Protein AF-0000000072894612 (afdb_homodimer)

InterPro domains:
  IPR006108 3-hydroxyacyl-CoA dehydrogenase, C-terminal [PF00725] (14-94)
  IPR008927 6-phosphogluconate dehydrogenase-like, C-terminal domain superfamily [SSF48179] (14-93)
  IPR013328 6-phosphogluconate dehydrogenase, domain 2 [G3DSA:1.10.1040.10] (16-98)

Structure (mmCIF, N/CA/C/O backbone):
data_AF-0000000072894612-model_v1
#
loop_
_entity.id
_entity.type
_entity.pdbx_description
1 polymer '3-hydroxyacyl-CoA dehyrogenase-like protein'
#
loop_
_atom_site.group_PDB
_atom_site.id
_atom_site.type_symbol
_atom_site.label_atom_id
_atom_site.label_alt_id
_atom_site.label_comp_id
_atom_site.label_asym_id
_atom_site.label_entity_id
_atom_site.label_seq_id
_atom_site.pdbx_PDB_ins_code
_atom_site.Cartn_x
_atom_site.Cartn_y
_atom_site.Cartn_z
_atom_site.occupancy
_atom_site.B_iso_or_equiv
_atom_site.auth_seq_id
_atom_site.auth_comp_id
_atom_site.auth_asym_id
_atom_site.auth_atom_id
_atom_site.pdbx_PDB_model_num
ATOM 1 N N . ARG A 1 1 ? -22.312 19.797 18.031 1 40.5 1 ARG A N 1
ATOM 2 C CA . ARG A 1 1 ? -21.125 20.391 17.422 1 40.5 1 ARG A CA 1
ATOM 3 C C . ARG A 1 1 ? -20.016 19.359 17.25 1 40.5 1 ARG A C 1
ATOM 5 O O . ARG A 1 1 ? -19.297 19.375 16.25 1 40.5 1 ARG A O 1
ATOM 12 N N . ASP A 1 2 ? -19.75 18.422 18.172 1 53.88 2 ASP A N 1
ATOM 13 C CA . ASP A 1 2 ? -18.703 17.422 18.328 1 53.88 2 ASP A CA 1
ATOM 14 C C . ASP A 1 2 ? -18.906 16.266 17.359 1 53.88 2 ASP A C 1
ATOM 16 O O . ASP A 1 2 ? -17.953 15.57 17 1 53.88 2 ASP A O 1
ATOM 20 N N . GLY A 1 3 ? -20.031 16.078 16.844 1 49.81 3 GLY A N 1
ATOM 21 C CA . GLY A 1 3 ? -20.391 15.008 15.938 1 49.81 3 GLY A CA 1
ATOM 22 C C . GLY A 1 3 ? -19.859 15.219 14.531 1 49.81 3 GLY A C 1
ATOM 23 O O . GLY A 1 3 ? -19.531 14.25 13.836 1 49.81 3 GLY A O 1
ATOM 24 N N . LYS A 1 4 ? -19.906 16.438 14.078 1 50.31 4 LYS A N 1
ATOM 25 C CA . LYS A 1 4 ? -19.469 16.766 12.727 1 50.31 4 LYS A CA 1
ATOM 26 C C . LY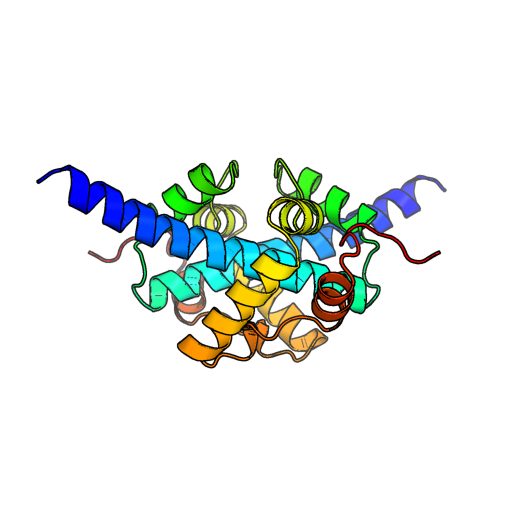S A 1 4 ? -17.984 16.516 12.547 1 50.31 4 LYS A C 1
ATOM 28 O O . LYS A 1 4 ? -17.547 15.969 11.531 1 50.31 4 LYS A O 1
ATOM 33 N N . ALA A 1 5 ? -17.25 16.969 13.523 1 49.16 5 ALA A N 1
ATOM 34 C CA . ALA A 1 5 ? -15.805 16.781 13.43 1 49.16 5 ALA A CA 1
ATOM 35 C C . ALA A 1 5 ? -15.43 15.312 13.367 1 49.16 5 ALA A C 1
ATOM 37 O O . ALA A 1 5 ? -14.578 14.914 12.578 1 49.16 5 ALA A O 1
ATOM 38 N N . VAL A 1 6 ? -16.125 14.562 14.18 1 51.25 6 VAL A N 1
ATOM 39 C CA . VAL A 1 6 ? -15.867 13.125 14.188 1 51.25 6 VAL A CA 1
ATOM 40 C C . VAL A 1 6 ? -16.25 12.523 12.836 1 51.25 6 VAL A C 1
ATOM 42 O O . VAL A 1 6 ? -15.539 11.664 12.312 1 51.25 6 VAL A O 1
ATOM 45 N N . SER A 1 7 ? -17.281 13.047 12.219 1 50.03 7 SER A N 1
ATOM 46 C CA . SER A 1 7 ? -17.719 12.547 10.922 1 50.03 7 SER A CA 1
ATOM 47 C C . SER A 1 7 ? -16.719 12.906 9.828 1 50.03 7 SER A C 1
ATOM 49 O O . SER A 1 7 ? -16.375 12.07 8.992 1 50.03 7 SER A O 1
ATOM 51 N N . VAL A 1 8 ? -16.234 14.078 9.883 1 48.88 8 VAL A N 1
ATOM 52 C CA . VAL A 1 8 ? -15.281 14.555 8.898 1 48.88 8 VAL A CA 1
ATOM 53 C C . VAL A 1 8 ? -13.984 13.758 9 1 48.88 8 VAL A C 1
ATOM 55 O O . VAL A 1 8 ? -13.406 13.359 7.984 1 48.88 8 VAL A O 1
ATOM 58 N N . ILE A 1 9 ? -13.648 13.586 10.25 1 50.28 9 ILE A N 1
ATOM 59 C CA . ILE A 1 9 ? -12.445 12.797 10.461 1 50.28 9 ILE A CA 1
ATOM 60 C C . ILE A 1 9 ? -12.664 11.367 9.961 1 50.28 9 ILE A C 1
ATOM 62 O O . ILE A 1 9 ? -11.797 10.805 9.281 1 50.28 9 ILE A O 1
ATOM 66 N N . ARG A 1 10 ? -13.898 10.844 10.312 1 55.91 10 ARG A N 1
ATOM 67 C CA . ARG A 1 10 ? -14.234 9.508 9.836 1 55.91 10 ARG A CA 1
ATOM 68 C C . ARG A 1 10 ? -14.281 9.461 8.312 1 55.91 10 ARG A C 1
ATOM 70 O O . ARG A 1 10 ? -13.805 8.5 7.699 1 55.91 10 ARG A O 1
ATOM 77 N N . ASP A 1 11 ? -14.789 10.539 7.812 1 59.97 11 ASP A N 1
ATOM 78 C CA . ASP A 1 11 ? -14.867 10.594 6.355 1 59.97 11 ASP A CA 1
ATOM 79 C C . ASP A 1 11 ? -13.477 10.711 5.738 1 59.97 11 ASP A C 1
ATOM 81 O O . ASP A 1 11 ? -13.164 10.008 4.773 1 59.97 11 ASP A O 1
ATOM 85 N N . SER A 1 12 ? -12.734 11.484 6.516 1 67.38 12 SER A N 1
ATOM 86 C CA . SER A 1 12 ? -11.367 11.648 6.02 1 67.38 12 SER A CA 1
ATOM 87 C C . SER A 1 12 ? -10.547 10.383 6.227 1 67.38 12 SER A C 1
ATOM 89 O O . SER A 1 12 ? -9.781 9.984 5.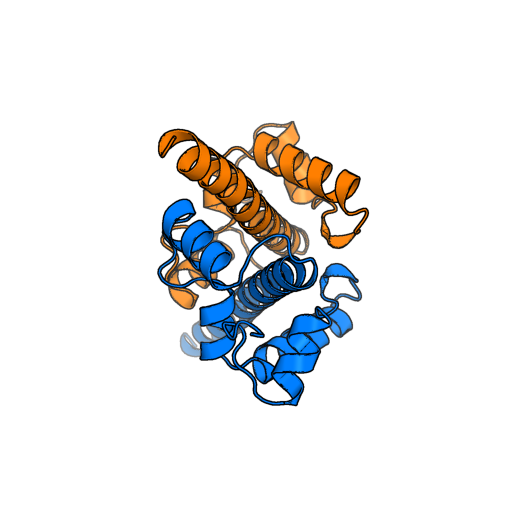348 1 67.38 12 SER A O 1
ATOM 91 N N . GLY A 1 13 ? -10.875 9.719 7.355 1 74.12 13 GLY A N 1
ATOM 92 C CA . GLY A 1 13 ? -10.195 8.461 7.641 1 74.12 13 GLY A CA 1
ATOM 93 C C . GLY A 1 13 ? -10.555 7.355 6.672 1 74.12 13 GLY A C 1
ATOM 94 O O . GLY A 1 13 ? -9.695 6.574 6.266 1 74.12 13 GLY A O 1
ATOM 95 N N . GLY A 1 14 ? -11.844 7.418 6.406 1 82.62 14 GLY A N 1
ATOM 96 C CA . GLY A 1 14 ? -12.305 6.457 5.414 1 82.62 14 GLY A CA 1
ATOM 97 C C . GLY A 1 14 ? -11.641 6.633 4.062 1 82.62 14 GLY A C 1
ATOM 98 O O . GLY A 1 14 ? -11.227 5.652 3.438 1 82.62 14 GLY A O 1
ATOM 99 N N . PHE A 1 15 ? -11.477 7.91 3.762 1 84.88 15 PHE A N 1
ATOM 100 C CA . PHE A 1 15 ? -10.844 8.211 2.482 1 84.88 15 PHE A CA 1
ATOM 101 C C . PHE A 1 15 ? -9.383 7.789 2.486 1 84.88 15 PHE A C 1
ATOM 103 O O . PHE A 1 15 ? -8.898 7.188 1.524 1 84.88 15 PHE A O 1
ATOM 110 N N . VAL A 1 16 ? -8.734 8.008 3.543 1 89.75 16 VAL A N 1
ATOM 111 C CA . VAL A 1 16 ? -7.316 7.676 3.664 1 89.75 16 VAL A CA 1
ATOM 112 C C . VAL A 1 16 ? -7.133 6.16 3.637 1 89.75 16 VAL A C 1
ATOM 114 O O . VAL A 1 16 ? -6.336 5.641 2.854 1 89.75 16 VAL A O 1
ATOM 117 N N . THR A 1 17 ? -7.949 5.488 4.465 1 91.81 17 THR A N 1
ATOM 118 C CA . THR A 1 17 ? -7.824 4.043 4.586 1 91.81 17 THR A CA 1
ATOM 119 C C . THR A 1 17 ? -8.141 3.359 3.258 1 91.81 17 THR A C 1
ATOM 121 O O . THR A 1 17 ? -7.461 2.412 2.861 1 91.81 17 THR A O 1
ATOM 124 N N . GLN A 1 18 ? -9.125 3.887 2.598 1 92.12 18 GLN A N 1
ATOM 125 C CA . GLN A 1 18 ? -9.523 3.293 1.325 1 92.12 18 GLN A CA 1
ATOM 126 C C . GLN A 1 18 ? -8.422 3.453 0.277 1 92.12 18 GLN A C 1
ATOM 128 O O . GLN A 1 18 ? -8.156 2.531 -0.497 1 92.12 18 GLN A O 1
ATOM 133 N N . ARG A 1 19 ? -7.824 4.605 0.211 1 90.88 19 ARG A N 1
ATOM 134 C CA . ARG A 1 19 ? -6.754 4.82 -0.757 1 90.88 19 ARG A CA 1
ATOM 135 C C . ARG A 1 19 ? -5.574 3.895 -0.482 1 90.88 19 ARG A C 1
ATOM 137 O O . ARG A 1 19 ? -5.031 3.281 -1.403 1 90.88 19 ARG A O 1
ATOM 144 N N . VAL A 1 20 ? -5.242 3.762 0.782 1 92 20 VAL A N 1
ATOM 145 C CA . VAL A 1 20 ? -4.109 2.918 1.151 1 92 20 VAL A CA 1
ATOM 146 C C . VAL A 1 20 ? -4.41 1.464 0.798 1 92 20 VAL A C 1
ATOM 148 O O . VAL A 1 20 ? -3.613 0.804 0.127 1 92 20 VAL A O 1
ATOM 151 N N . VAL A 1 21 ? -5.578 0.983 1.187 1 93.44 21 VAL A N 1
ATOM 152 C CA . VAL A 1 21 ? -5.902 -0.426 0.988 1 93.44 21 VAL A CA 1
ATOM 153 C C . VAL A 1 21 ? -6.039 -0.719 -0.504 1 93.44 21 VAL A C 1
ATOM 155 O O . VAL A 1 21 ? -5.543 -1.736 -0.992 1 93.44 21 VAL A O 1
ATOM 158 N N . ALA A 1 22 ? -6.715 0.171 -1.203 1 95.06 22 ALA A N 1
ATOM 159 C CA . ALA A 1 22 ? -6.875 -0.047 -2.639 1 95.06 22 ALA A CA 1
ATOM 160 C C . ALA A 1 22 ? -5.52 -0.106 -3.338 1 95.06 22 ALA A C 1
ATOM 162 O O . ALA A 1 22 ? -5.316 -0.923 -4.238 1 95.06 22 ALA A O 1
ATOM 163 N N . THR A 1 23 ? -4.648 0.707 -2.916 1 92.81 23 THR A N 1
ATOM 164 C CA . THR A 1 23 ? -3.328 0.758 -3.539 1 92.81 23 THR A CA 1
ATOM 165 C C . THR A 1 23 ? -2.555 -0.529 -3.271 1 92.81 23 THR A C 1
ATOM 167 O O . THR A 1 23 ? -1.961 -1.104 -4.188 1 92.81 23 THR A O 1
ATOM 170 N N . ILE A 1 24 ? -2.621 -1.012 -2.086 1 93.88 24 ILE A N 1
ATOM 171 C CA . ILE A 1 24 ? -1.867 -2.209 -1.731 1 93.88 24 ILE A CA 1
ATOM 172 C C . ILE A 1 24 ? -2.445 -3.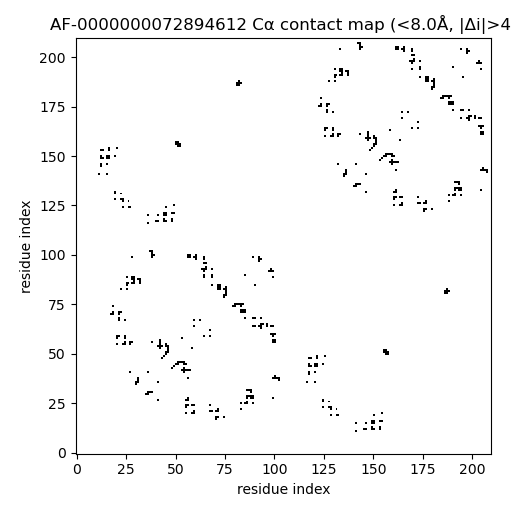418 -2.463 1 93.88 24 ILE A C 1
ATOM 174 O O . ILE A 1 24 ? -1.699 -4.266 -2.961 1 93.88 24 ILE A O 1
ATOM 178 N N . VAL A 1 25 ? -3.719 -3.498 -2.49 1 96 25 VAL A N 1
ATOM 179 C CA . VAL A 1 25 ? -4.371 -4.598 -3.197 1 96 25 VAL A CA 1
ATOM 180 C C . VAL A 1 25 ? -3.99 -4.555 -4.676 1 96 25 VAL A C 1
ATOM 182 O O . VAL A 1 25 ? -3.729 -5.598 -5.285 1 96 25 VAL A O 1
ATOM 185 N N . ASN A 1 26 ? -3.967 -3.334 -5.207 1 94.88 26 ASN A N 1
ATOM 186 C CA . ASN A 1 26 ? -3.635 -3.174 -6.621 1 94.88 26 ASN A CA 1
ATOM 187 C C . ASN A 1 26 ? -2.203 -3.613 -6.914 1 94.88 26 ASN A C 1
ATOM 189 O O . ASN A 1 26 ? -1.958 -4.336 -7.883 1 94.88 26 ASN A O 1
ATOM 193 N N . ILE A 1 27 ? -1.276 -3.268 -6.137 1 92.31 27 ILE A N 1
ATOM 194 C CA . ILE A 1 27 ? 0.125 -3.629 -6.324 1 92.31 27 ILE A CA 1
ATOM 195 C C . ILE A 1 27 ? 0.293 -5.141 -6.172 1 92.31 27 ILE A C 1
ATOM 197 O O . ILE A 1 27 ? 1.009 -5.773 -6.953 1 92.31 27 ILE A O 1
ATOM 201 N N . ALA A 1 28 ? -0.336 -5.707 -5.164 1 94 28 ALA A N 1
ATOM 202 C CA . ALA A 1 28 ? -0.291 -7.152 -4.969 1 94 28 ALA A CA 1
ATOM 203 C C . ALA A 1 28 ? -0.838 -7.887 -6.191 1 94 28 ALA A C 1
ATOM 205 O O . ALA A 1 28 ? -0.259 -8.883 -6.637 1 94 28 ALA A O 1
ATOM 206 N N . SER A 1 29 ? -1.929 -7.387 -6.68 1 94.69 29 SER A N 1
ATOM 207 C CA . SER A 1 29 ? -2.523 -7.969 -7.875 1 94.69 29 SER A CA 1
ATOM 208 C C . SER A 1 29 ? -1.555 -7.922 -9.055 1 94.69 29 SER A C 1
ATOM 210 O O . SER A 1 29 ? -1.439 -8.891 -9.805 1 94.69 29 SER A O 1
ATOM 212 N N . ASP A 1 30 ? -0.909 -6.824 -9.133 1 90.75 30 ASP A N 1
ATOM 213 C CA . ASP A 1 30 ? 0.063 -6.676 -10.211 1 90.75 30 ASP A CA 1
ATOM 214 C C . ASP A 1 30 ? 1.196 -7.688 -10.07 1 90.75 30 ASP A C 1
ATOM 216 O O . ASP A 1 30 ? 1.678 -8.234 -11.062 1 90.75 30 ASP A O 1
ATOM 220 N N . MET A 1 31 ? 1.638 -7.883 -8.945 1 90.06 31 MET A N 1
ATOM 221 C CA . MET A 1 31 ? 2.723 -8.828 -8.703 1 90.06 31 MET A CA 1
ATOM 222 C C . MET A 1 31 ? 2.303 -10.25 -9.078 1 90.06 31 MET A C 1
ATOM 224 O O . MET A 1 31 ? 3.088 -11 -9.664 1 90.06 31 MET A O 1
ATOM 228 N N . CYS A 1 32 ? 1.082 -10.578 -8.742 1 91.94 32 CYS A N 1
ATOM 229 C CA . CYS A 1 32 ? 0.566 -11.891 -9.109 1 91.94 32 CYS A CA 1
ATOM 230 C C . CYS A 1 32 ? 0.372 -11.992 -10.617 1 91.94 32 CYS A C 1
ATOM 232 O O . CYS A 1 32 ? 0.661 -13.031 -11.219 1 91.94 32 CYS A O 1
ATOM 234 N N . GLN A 1 33 ? -0.127 -10.938 -11.164 1 89.31 33 GLN A N 1
ATOM 235 C CA . GLN A 1 33 ? -0.303 -10.891 -12.617 1 89.31 33 GLN A CA 1
ATOM 236 C C . GLN A 1 33 ? 1.015 -11.148 -13.336 1 89.31 33 GLN A C 1
ATOM 238 O O . GLN A 1 33 ? 1.046 -11.852 -14.352 1 89.31 33 GLN A O 1
ATOM 243 N N . GLN A 1 34 ? 2.078 -10.641 -12.812 1 85.94 34 GLN A N 1
ATOM 244 C CA . GLN A 1 34 ? 3.4 -10.758 -13.422 1 85.94 34 GLN A CA 1
ATOM 245 C C . GLN A 1 34 ? 4.074 -12.07 -13.031 1 85.94 34 GLN A C 1
ATOM 247 O O . GLN A 1 34 ? 5.215 -12.328 -13.414 1 85.94 34 GLN A O 1
ATOM 252 N N . ARG A 1 35 ? 3.406 -12.859 -12.172 1 87.81 35 ARG A N 1
ATOM 253 C CA . ARG A 1 35 ? 3.867 -14.172 -11.727 1 87.81 35 ARG A CA 1
ATOM 254 C C . ARG A 1 35 ? 5.164 -14.055 -10.938 1 87.81 35 ARG A C 1
ATOM 256 O O . ARG A 1 35 ? 6.027 -14.93 -11.023 1 87.81 35 ARG A O 1
ATOM 263 N N . ILE A 1 36 ? 5.316 -12.953 -10.359 1 83.25 36 ILE A N 1
ATOM 264 C CA . ILE A 1 36 ? 6.461 -12.766 -9.469 1 83.25 36 ILE A CA 1
ATOM 265 C C . ILE A 1 36 ? 6.328 -13.68 -8.258 1 83.25 36 ILE A C 1
ATOM 267 O O . ILE A 1 36 ? 7.324 -14.195 -7.75 1 83.25 36 ILE A O 1
ATOM 271 N N . CYS A 1 37 ? 5.145 -13.859 -7.812 1 86.19 37 CYS A N 1
ATOM 272 C CA . CYS A 1 37 ? 4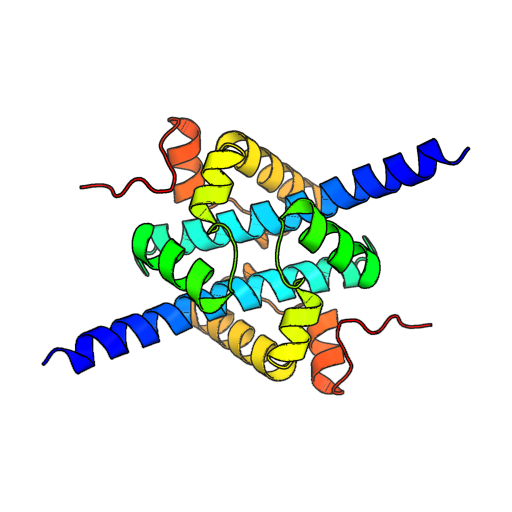.805 -14.734 -6.691 1 86.19 37 CYS A CA 1
ATOM 273 C C . CYS A 1 37 ? 3.363 -15.219 -6.797 1 86.19 37 CYS A C 1
ATOM 275 O O . CYS A 1 37 ? 2.547 -14.602 -7.488 1 86.19 37 CYS A O 1
ATOM 277 N N . SER A 1 38 ? 3.191 -16.344 -6.117 1 90.62 38 SER A N 1
ATOM 278 C CA . SER A 1 38 ? 1.809 -16.797 -6.012 1 90.62 38 SER A CA 1
ATOM 279 C C . SER A 1 38 ? 1.029 -15.977 -4.992 1 90.62 38 SER A C 1
ATOM 281 O O . SER A 1 38 ? 1.62 -15.344 -4.113 1 90.62 38 SER A O 1
ATOM 283 N N . PRO A 1 39 ? -0.321 -15.977 -5.184 1 93.19 39 PRO A N 1
ATOM 284 C CA . PRO A 1 39 ? -1.124 -15.297 -4.16 1 93.19 39 PRO A CA 1
ATOM 285 C C . PRO A 1 39 ? -0.807 -15.781 -2.748 1 93.19 39 PRO A C 1
ATOM 287 O O . PRO A 1 39 ? -0.71 -14.977 -1.821 1 93.19 39 PRO A O 1
ATOM 290 N N . GLN A 1 40 ? -0.606 -17.094 -2.564 1 92.31 40 GLN A N 1
ATOM 291 C CA . GLN A 1 40 ? -0.31 -17.641 -1.248 1 92.31 40 GLN A CA 1
ATOM 292 C C . GLN A 1 40 ? 1.045 -17.156 -0.74 1 92.31 40 GLN A C 1
ATOM 294 O O . GLN A 1 40 ? 1.188 -16.828 0.437 1 92.31 40 GLN A O 1
ATOM 299 N N . ASP A 1 41 ? 2.023 -17.156 -1.608 1 90.19 41 ASP A N 1
ATOM 300 C CA . ASP A 1 41 ? 3.346 -16.688 -1.225 1 90.19 41 ASP A CA 1
ATOM 301 C C . ASP A 1 41 ? 3.303 -15.203 -0.847 1 90.19 41 ASP A C 1
ATOM 303 O O . ASP A 1 41 ? 3.961 -14.781 0.106 1 90.19 41 ASP A O 1
ATOM 307 N N . LEU A 1 42 ? 2.568 -14.445 -1.634 1 93.38 42 LEU A N 1
ATOM 308 C CA . LEU A 1 42 ? 2.422 -13.023 -1.361 1 93.38 42 LEU A CA 1
ATOM 309 C C . LEU A 1 42 ? 1.801 -12.789 0.013 1 93.38 42 LEU A C 1
ATOM 311 O O . LEU A 1 42 ? 2.318 -12 0.808 1 93.38 42 LEU A O 1
ATOM 315 N N . GLU A 1 43 ? 0.72 -13.508 0.324 1 94.06 43 GLU A N 1
ATOM 316 C CA . GLU A 1 43 ? 0.052 -13.383 1.616 1 94.06 43 GLU A CA 1
ATOM 317 C C . GLU A 1 43 ? 1.005 -13.703 2.764 1 94.06 43 GLU A C 1
ATOM 319 O O . GLU A 1 43 ? 1.067 -12.969 3.752 1 94.06 43 GLU A O 1
ATOM 324 N N . THR A 1 44 ? 1.723 -14.75 2.582 1 92.19 44 THR A N 1
ATOM 325 C CA . THR A 1 44 ? 2.645 -15.195 3.623 1 92.19 44 THR A CA 1
ATOM 326 C C . THR A 1 44 ? 3.754 -14.172 3.832 1 92.19 44 THR A C 1
ATOM 328 O O . THR A 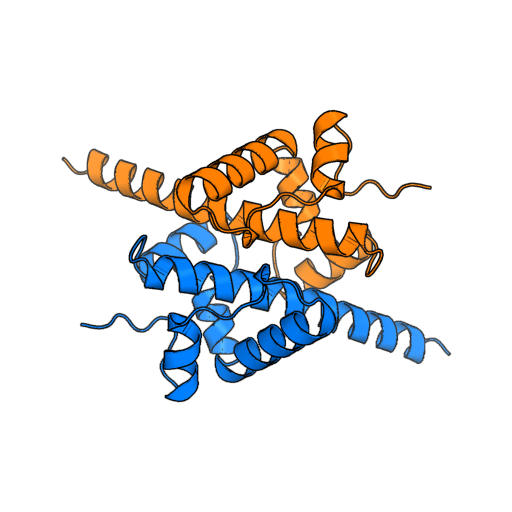1 44 ? 4.066 -13.812 4.969 1 92.19 44 THR A O 1
ATOM 331 N N . ALA A 1 45 ? 4.344 -13.695 2.74 1 90.88 45 ALA A N 1
ATOM 332 C CA . ALA A 1 45 ? 5.449 -12.742 2.809 1 90.88 45 ALA A CA 1
ATOM 333 C C . ALA A 1 45 ? 5.02 -11.445 3.494 1 90.88 45 ALA A C 1
ATOM 335 O O . ALA A 1 45 ? 5.742 -10.914 4.34 1 90.88 45 ALA A O 1
ATOM 336 N N . VAL A 1 46 ? 3.861 -10.969 3.203 1 91.69 46 VAL A N 1
ATOM 337 C CA . VAL A 1 46 ? 3.41 -9.68 3.717 1 91.69 46 VAL A CA 1
ATOM 338 C C . VAL A 1 46 ? 2.969 -9.828 5.172 1 91.69 46 VAL A C 1
ATOM 340 O O . VAL A 1 46 ? 3.307 -9 6.016 1 91.69 46 VAL A O 1
ATOM 343 N N . THR A 1 47 ? 2.242 -10.898 5.523 1 92.25 47 THR A N 1
ATOM 344 C CA . THR A 1 47 ? 1.77 -11.078 6.891 1 92.25 47 THR A CA 1
ATOM 345 C C . THR A 1 47 ? 2.938 -11.359 7.832 1 92.25 47 THR A C 1
ATOM 347 O O . THR A 1 47 ? 3 -10.812 8.93 1 92.25 47 THR A O 1
ATOM 350 N N . LEU A 1 48 ? 3.836 -12.148 7.398 1 88 48 LEU A N 1
ATOM 351 C CA . LEU A 1 48 ? 4.992 -12.453 8.234 1 88 48 LEU A CA 1
ATOM 352 C C . LEU A 1 48 ? 5.988 -11.297 8.219 1 88 48 LEU A C 1
ATOM 354 O O . LEU A 1 48 ? 6.535 -10.93 9.258 1 88 48 LEU A O 1
ATOM 358 N N . GLY A 1 49 ? 6.238 -10.719 7.082 1 86 49 GLY A N 1
ATOM 359 C CA . GLY A 1 49 ? 7.254 -9.695 6.922 1 86 49 GLY A CA 1
ATOM 360 C C . GLY A 1 49 ? 6.863 -8.367 7.531 1 86 49 GLY A C 1
ATOM 361 O O . GLY A 1 49 ? 7.719 -7.629 8.031 1 86 49 GLY A O 1
ATOM 362 N N . LEU A 1 50 ? 5.547 -8.07 7.504 1 86.19 50 LEU A N 1
ATOM 363 C CA . LEU A 1 50 ? 5.094 -6.766 7.965 1 86.19 50 LEU A CA 1
ATOM 364 C C . LEU A 1 50 ? 4.188 -6.902 9.188 1 86.19 50 LEU A C 1
ATOM 366 O O . LEU A 1 50 ? 3.689 -5.902 9.703 1 86.19 50 LEU A O 1
ATOM 370 N N . ALA A 1 51 ? 3.992 -8.094 9.641 1 87.88 51 ALA A N 1
ATOM 371 C CA . ALA A 1 51 ? 3.154 -8.414 10.789 1 87.88 51 ALA A CA 1
ATOM 372 C C . ALA A 1 51 ? 1.733 -7.895 10.602 1 87.88 51 ALA A C 1
ATOM 374 O O . ALA A 1 51 ? 1.11 -7.414 11.547 1 87.88 51 ALA A O 1
ATOM 375 N N . TYR A 1 52 ? 1.259 -7.883 9.375 1 87.81 52 TYR A N 1
ATOM 376 C CA . TYR A 1 52 ? -0.123 -7.52 9.086 1 87.81 52 TYR A CA 1
ATOM 377 C C . TYR A 1 52 ? -1.073 -8.656 9.438 1 87.81 52 TYR A C 1
ATOM 379 O O . TYR A 1 52 ? -0.758 -9.828 9.227 1 87.81 52 TYR A O 1
ATOM 387 N N . PRO A 1 53 ? -2.195 -8.273 9.977 1 90.88 53 PRO A N 1
ATOM 388 C CA . PRO A 1 53 ? -3.139 -9.336 10.336 1 90.88 53 PRO A CA 1
ATOM 389 C C . PRO A 1 53 ? -3.689 -10.078 9.125 1 90.88 53 PRO A C 1
ATOM 391 O O . PRO A 1 53 ? -4.09 -11.242 9.242 1 90.88 53 PRO A O 1
ATOM 394 N N . MET A 1 54 ? -3.773 -9.391 8 1 91.69 54 MET A N 1
ATOM 395 C CA . MET A 1 54 ? -4.246 -9.938 6.734 1 91.69 54 MET A CA 1
ATOM 396 C C . MET A 1 54 ? -3.461 -9.352 5.566 1 91.69 54 MET A C 1
ATOM 398 O O . MET A 1 54 ? -3.131 -8.164 5.562 1 91.69 54 MET A O 1
ATOM 402 N N . GLY A 1 55 ? -3.195 -10.258 4.617 1 93.62 55 GLY A N 1
ATOM 403 C CA . GLY A 1 55 ? -2.488 -9.773 3.439 1 93.62 55 GLY A CA 1
ATOM 404 C C . GLY A 1 55 ? -3.369 -8.969 2.504 1 93.62 55 GLY A C 1
ATOM 405 O O . GLY A 1 55 ? -4.582 -8.891 2.699 1 93.62 55 GLY A O 1
ATOM 406 N N . PRO A 1 56 ? -2.725 -8.414 1.518 1 95.19 56 PRO A N 1
ATOM 407 C CA . PRO A 1 56 ? -3.428 -7.512 0.604 1 95.19 56 PRO A CA 1
ATOM 408 C C . PRO A 1 56 ? -4.562 -8.203 -0.15 1 95.19 56 PRO A C 1
ATOM 410 O O . PRO A 1 56 ? -5.652 -7.645 -0.281 1 95.19 56 PRO A O 1
ATOM 413 N N . LEU A 1 57 ? -4.34 -9.398 -0.71 1 96.56 57 LEU A N 1
ATOM 414 C CA . LEU A 1 57 ? -5.34 -10.055 -1.545 1 96.56 57 LEU A CA 1
ATOM 415 C C . LEU A 1 57 ? -6.527 -10.516 -0.708 1 96.56 57 LEU A C 1
ATOM 417 O O . LEU A 1 57 ? -7.68 -10.383 -1.133 1 96.56 57 LEU A O 1
ATOM 421 N N . ALA A 1 58 ? -6.215 -11.031 0.468 1 95.62 58 ALA A N 1
ATOM 422 C CA . ALA A 1 58 ? -7.281 -11.398 1.397 1 95.62 58 ALA A CA 1
ATOM 423 C C . ALA A 1 58 ? -8.102 -10.172 1.803 1 95.62 58 ALA A C 1
ATOM 425 O O . ALA A 1 58 ? -9.328 -10.25 1.916 1 95.62 58 ALA A O 1
ATOM 426 N N . MET A 1 59 ? -7.469 -9.039 2.025 1 94.06 59 MET A N 1
ATOM 427 C CA . MET A 1 59 ? -8.156 -7.785 2.32 1 94.06 59 MET A CA 1
ATOM 428 C C . MET A 1 59 ? -9.07 -7.383 1.163 1 94.06 59 MET A C 1
ATOM 430 O O . MET A 1 59 ? -10.211 -6.969 1.378 1 94.06 59 MET A O 1
ATOM 434 N N . GLY A 1 60 ? -8.477 -7.492 -0.035 1 95.44 60 GLY A N 1
ATOM 435 C CA . GLY A 1 60 ? -9.289 -7.219 -1.211 1 95.44 60 GLY A CA 1
ATOM 436 C C . GLY A 1 60 ? -10.531 -8.086 -1.292 1 95.44 60 GLY A C 1
ATOM 437 O O . GLY A 1 60 ? -11.602 -7.605 -1.66 1 95.44 60 GLY A O 1
ATOM 438 N N . ASN A 1 61 ? -10.367 -9.344 -0.988 1 96.19 61 ASN A N 1
ATOM 439 C CA . ASN A 1 61 ? -11.508 -10.25 -0.966 1 96.19 61 ASN A CA 1
ATOM 440 C C . ASN A 1 61 ? -12.531 -9.844 0.094 1 96.19 61 ASN A C 1
ATOM 442 O O . ASN A 1 61 ? -13.734 -9.914 -0.139 1 96.19 61 ASN A O 1
ATOM 446 N N . ARG A 1 62 ? -12.07 -9.469 1.239 1 93.88 62 ARG A N 1
ATOM 447 C CA . ARG A 1 62 ? -12.938 -9.07 2.344 1 93.88 62 ARG A CA 1
ATOM 448 C C . ARG A 1 62 ? -13.75 -7.836 1.983 1 93.88 62 ARG A C 1
ATOM 450 O O . ARG A 1 62 ? -14.945 -7.758 2.285 1 93.88 62 ARG A O 1
ATOM 457 N N . LEU A 1 63 ? -13.156 -6.867 1.42 1 92.75 63 LEU A N 1
ATOM 458 C CA . LEU A 1 63 ? -13.805 -5.617 1.052 1 92.75 63 LEU A CA 1
ATOM 459 C C . LEU A 1 63 ? -14.633 -5.789 -0.218 1 92.75 63 LEU A C 1
ATOM 461 O O . LEU A 1 63 ? -15.562 -5.016 -0.469 1 92.75 63 LEU A O 1
ATOM 465 N N . GLY A 1 64 ? -14.258 -6.777 -0.995 1 94.31 64 GLY A N 1
ATOM 466 C CA . GLY A 1 64 ? -14.883 -7.008 -2.285 1 94.31 64 GLY A CA 1
ATOM 467 C C . GLY A 1 64 ? -14.078 -6.453 -3.447 1 94.31 64 GLY A C 1
ATOM 468 O O . GLY A 1 64 ? -13.891 -5.242 -3.555 1 94.31 64 GLY A O 1
ATOM 469 N N . PRO A 1 65 ? -13.625 -7.371 -4.355 1 95.12 65 PRO A N 1
ATOM 470 C CA . PRO A 1 65 ? -12.836 -6.914 -5.496 1 95.12 65 PRO A CA 1
ATOM 471 C C . PRO A 1 65 ? -13.531 -5.812 -6.293 1 95.12 65 PRO A C 1
ATOM 473 O O . PRO A 1 65 ? -12.867 -4.898 -6.801 1 95.12 65 PRO A O 1
ATOM 476 N N . ASP A 1 66 ? -14.859 -5.82 -6.348 1 93.81 66 ASP A N 1
ATOM 477 C CA . ASP A 1 66 ? -15.594 -4.777 -7.051 1 93.81 66 ASP A CA 1
ATOM 478 C C . ASP A 1 66 ? -15.484 -3.438 -6.324 1 93.81 66 ASP A C 1
ATOM 480 O O . ASP A 1 66 ? -15.391 -2.387 -6.961 1 93.81 66 ASP A O 1
ATOM 484 N N . SER A 1 67 ? -15.547 -3.498 -5.027 1 94.12 67 SER A N 1
ATOM 485 C CA . SER A 1 67 ? -15.391 -2.283 -4.234 1 94.12 67 SER A CA 1
ATOM 486 C C . SER A 1 67 ? -14 -1.686 -4.402 1 94.12 67 SER A C 1
ATOM 488 O O . SER A 1 67 ? -13.852 -0.467 -4.516 1 94.12 67 SER A O 1
ATOM 490 N N . ILE A 1 68 ? -12.969 -2.543 -4.402 1 95.94 68 ILE A N 1
ATOM 491 C CA . ILE A 1 68 ? -11.594 -2.096 -4.594 1 95.94 68 ILE A CA 1
ATOM 492 C C . ILE A 1 68 ? -11.461 -1.407 -5.949 1 95.94 68 ILE A C 1
ATOM 494 O O . ILE A 1 68 ? -10.859 -0.339 -6.055 1 95.94 68 ILE A O 1
ATOM 498 N N . LEU A 1 69 ? -12.031 -1.976 -7.02 1 95.75 69 LEU A N 1
ATOM 499 C CA . LEU A 1 69 ? -11.977 -1.4 -8.359 1 95.75 69 LEU A CA 1
ATOM 500 C C . LEU A 1 69 ? -12.641 -0.028 -8.391 1 95.75 69 LEU A C 1
ATOM 502 O O . LEU A 1 69 ? -12.133 0.899 -9.023 1 95.75 69 LEU A O 1
ATOM 506 N N . GLU A 1 70 ? -13.734 0.038 -7.723 1 94.56 70 GLU A N 1
ATOM 507 C CA . GLU A 1 70 ? -14.438 1.313 -7.676 1 94.56 70 GLU A CA 1
ATOM 508 C C . GLU A 1 70 ? -13.586 2.396 -7.027 1 94.56 70 GLU A C 1
ATOM 510 O O . GLU A 1 70 ? -13.547 3.533 -7.508 1 94.56 70 GLU A O 1
ATOM 515 N N . VAL A 1 71 ? -12.945 2.037 -5.945 1 94.5 71 VAL A N 1
ATOM 516 C CA . VAL A 1 71 ? -12.07 2.994 -5.27 1 94.5 71 VAL A CA 1
ATOM 517 C C . VAL A 1 71 ? -10.93 3.402 -6.195 1 94.5 71 VAL A C 1
ATOM 519 O O . VAL A 1 71 ? -10.633 4.59 -6.34 1 94.5 71 VAL A O 1
ATOM 522 N N . LEU A 1 72 ? -10.312 2.469 -6.867 1 94.44 72 LEU A N 1
ATOM 523 C CA . LEU A 1 72 ? -9.203 2.746 -7.77 1 94.44 72 LEU A CA 1
ATOM 524 C C . LEU A 1 72 ? -9.648 3.645 -8.914 1 94.44 72 LEU A C 1
ATOM 526 O O . LEU A 1 72 ? -8.93 4.574 -9.297 1 94.44 72 LEU A O 1
ATOM 530 N N . PHE A 1 73 ? -10.773 3.387 -9.438 1 92.94 73 PHE A N 1
ATOM 531 C CA . PHE A 1 73 ? -11.297 4.219 -10.516 1 92.94 73 PHE A CA 1
ATOM 532 C C . PHE A 1 73 ? -11.523 5.648 -10.031 1 92.94 73 PHE A C 1
ATOM 534 O O . PHE A 1 73 ? -11.203 6.602 -10.75 1 92.94 73 PHE A O 1
ATOM 541 N N . ASN A 1 74 ? -12.102 5.773 -8.883 1 92.56 74 ASN A N 1
ATOM 542 C CA . ASN A 1 74 ? -12.312 7.102 -8.312 1 92.56 74 ASN A CA 1
ATOM 543 C C . ASN A 1 74 ? -10.984 7.836 -8.102 1 92.56 74 ASN A C 1
ATOM 545 O O . ASN A 1 74 ? -10.875 9.023 -8.414 1 92.56 74 ASN A O 1
ATOM 549 N N . LEU A 1 75 ? -10.039 7.137 -7.586 1 89.12 75 LEU A N 1
ATOM 550 C CA . LEU A 1 75 ? -8.727 7.723 -7.375 1 89.12 75 LEU A CA 1
ATOM 551 C C . LEU A 1 75 ? -8.102 8.148 -8.703 1 89.12 75 LEU A C 1
ATOM 553 O O . LEU A 1 75 ? -7.512 9.227 -8.797 1 89.12 75 LEU A O 1
ATOM 557 N N . GLN A 1 76 ? -8.172 7.328 -9.695 1 88.56 76 GLN A N 1
ATOM 558 C CA . GLN A 1 76 ? -7.652 7.652 -11.016 1 88.56 76 GLN A CA 1
ATOM 559 C C . GLN A 1 76 ? -8.328 8.898 -11.578 1 88.56 76 GLN A C 1
ATOM 561 O O . GLN A 1 76 ? -7.664 9.75 -12.18 1 88.56 76 GLN A O 1
ATOM 566 N N . THR A 1 77 ? -9.586 8.961 -11.414 1 87.5 77 THR A N 1
ATOM 567 C CA . THR A 1 77 ? -10.359 10.078 -11.938 1 87.5 77 THR A CA 1
ATOM 568 C C . THR A 1 77 ? -9.992 11.375 -11.211 1 87.5 77 THR A C 1
ATOM 570 O O . THR A 1 77 ? -9.82 12.414 -11.844 1 87.5 77 THR A O 1
ATOM 573 N N . VAL A 1 78 ? -9.828 11.328 -9.922 1 83.19 78 VAL A N 1
ATOM 574 C CA . VAL A 1 78 ? -9.586 12.508 -9.094 1 83.19 78 VAL A CA 1
ATOM 575 C C . VAL A 1 78 ? -8.141 12.969 -9.25 1 83.19 78 VAL A C 1
ATOM 577 O O . VAL A 1 78 ? -7.875 14.164 -9.375 1 83.19 78 VAL A O 1
ATOM 580 N N . TYR A 1 79 ? -7.254 12.031 -9.289 1 78.94 79 TYR A N 1
ATOM 581 C CA . TYR A 1 79 ? -5.848 12.414 -9.242 1 78.94 79 TYR A CA 1
ATOM 582 C C . TYR A 1 79 ? -5.207 12.312 -10.617 1 78.94 79 TYR A C 1
ATOM 584 O O . TYR A 1 79 ? -4.133 12.867 -10.852 1 78.94 79 TYR A O 1
ATOM 592 N N . GLY A 1 80 ? -5.852 11.641 -11.508 1 78.31 80 GLY A N 1
ATOM 593 C CA . GLY A 1 80 ? -5.332 11.492 -12.859 1 78.31 80 GLY A CA 1
ATOM 594 C C . GLY A 1 80 ? -3.982 10.797 -12.906 1 78.31 80 GLY A C 1
ATOM 595 O O . GLY A 1 80 ? -3.219 10.977 -13.852 1 78.31 80 GLY A O 1
ATOM 596 N N . ASP A 1 81 ? -3.654 10.203 -11.891 1 75.62 81 ASP A N 1
ATOM 597 C CA . ASP A 1 81 ? -2.35 9.562 -11.766 1 75.62 81 ASP A CA 1
ATOM 598 C C . ASP A 1 81 ? -2.412 8.094 -12.195 1 75.62 81 ASP A C 1
ATOM 600 O O . ASP A 1 81 ? -3.205 7.32 -11.656 1 75.62 81 ASP A O 1
ATOM 604 N N . PRO A 1 82 ? -1.651 7.762 -13.18 1 76.25 82 PRO A N 1
ATOM 605 C CA . PRO A 1 82 ? -1.657 6.387 -13.68 1 76.25 82 PRO A CA 1
ATOM 606 C C . PRO A 1 82 ? -1.284 5.363 -12.609 1 76.25 82 PRO A C 1
ATOM 608 O O . PRO A 1 82 ? -1.469 4.16 -12.812 1 76.25 82 PRO A O 1
ATOM 611 N N . ARG A 1 83 ? -0.883 5.875 -11.492 1 75.38 83 ARG A N 1
ATOM 612 C CA . ARG A 1 83 ? -0.503 4.957 -10.422 1 75.38 83 ARG A CA 1
ATOM 613 C C . ARG A 1 83 ? -1.711 4.172 -9.922 1 75.38 83 ARG A C 1
ATOM 615 O O . ARG A 1 83 ? -1.56 3.1 -9.336 1 75.38 83 ARG A O 1
ATOM 622 N N . TYR A 1 84 ? -2.93 4.652 -10.18 1 87.75 84 TYR A N 1
ATOM 623 C CA . TYR A 1 84 ? -4.137 4.031 -9.648 1 87.75 84 TYR A CA 1
ATOM 624 C C . TYR A 1 84 ? -4.82 3.17 -10.711 1 87.75 84 TYR A C 1
ATOM 626 O O . TYR A 1 84 ? -5.918 2.654 -10.484 1 87.75 84 TYR A O 1
ATOM 634 N N . ARG A 1 85 ? -4.133 3.045 -11.867 1 89.31 85 ARG A N 1
ATOM 635 C CA . ARG A 1 85 ? -4.715 2.154 -12.867 1 89.31 85 ARG A CA 1
ATOM 636 C C . ARG A 1 85 ? -4.863 0.739 -12.32 1 89.31 85 ARG A C 1
ATOM 638 O O . ARG A 1 85 ? -3.887 0.133 -11.875 1 89.31 85 ARG A O 1
ATOM 645 N N . PRO A 1 86 ? -6.055 0.25 -12.43 1 93.38 86 PRO A N 1
ATOM 646 C CA . PRO A 1 86 ? -6.254 -1.082 -11.852 1 93.38 86 PRO A CA 1
ATOM 647 C C . PRO A 1 86 ? -5.5 -2.172 -12.609 1 93.38 86 PRO A C 1
ATOM 649 O O . PRO A 1 86 ? -5.402 -2.121 -13.836 1 93.38 86 PRO A O 1
ATOM 652 N N . SER A 1 87 ? -4.953 -3.047 -11.914 1 93.12 87 SER A N 1
ATOM 653 C CA . SER A 1 87 ? -4.344 -4.238 -12.492 1 93.12 87 SER A CA 1
ATOM 654 C C . SER A 1 87 ? -5.348 -5.012 -13.344 1 93.12 87 SER A C 1
ATOM 656 O O . SER A 1 87 ? -6.477 -5.254 -12.914 1 93.12 87 SER A O 1
ATOM 658 N N . PRO A 1 88 ? -4.895 -5.445 -14.523 1 92.69 88 PRO A N 1
ATOM 659 C CA . PRO A 1 88 ? -5.781 -6.309 -15.305 1 92.69 88 PRO A CA 1
ATOM 660 C C . PRO A 1 88 ? -6.203 -7.562 -14.539 1 92.69 88 PRO A C 1
ATOM 662 O O . PRO A 1 88 ? -7.332 -8.039 -14.703 1 92.69 88 PRO A O 1
ATOM 665 N N . TRP A 1 89 ? -5.344 -8.055 -13.773 1 93.81 89 TRP A N 1
ATOM 666 C CA . TRP A 1 89 ? -5.613 -9.211 -12.93 1 93.81 89 TRP A CA 1
ATOM 667 C C . TRP A 1 89 ? -6.758 -8.93 -11.961 1 93.81 89 TRP A C 1
ATOM 669 O O . TRP A 1 89 ? -7.66 -9.75 -11.805 1 93.81 89 TRP A O 1
ATOM 679 N N . LEU A 1 90 ? -6.758 -7.895 -11.289 1 95.88 90 LEU A N 1
ATOM 680 C CA . LEU A 1 90 ? -7.797 -7.465 -10.367 1 95.88 90 LEU A CA 1
ATOM 681 C C . LEU A 1 90 ? -9.117 -7.223 -11.102 1 95.88 90 LEU A C 1
ATOM 683 O O . LEU A 1 90 ? -10.172 -7.66 -10.641 1 95.88 90 LEU A O 1
ATOM 687 N N . ARG A 1 91 ? -9 -6.613 -12.242 1 95.38 91 ARG A N 1
ATOM 688 C CA . ARG A 1 91 ? -10.195 -6.309 -13.023 1 95.38 91 ARG A CA 1
ATOM 689 C C . ARG A 1 91 ? -10.906 -7.586 -13.453 1 95.38 91 ARG A C 1
ATOM 691 O O . ARG A 1 91 ? -12.133 -7.688 -13.344 1 95.38 91 ARG A O 1
ATOM 698 N N . ARG A 1 92 ? -10.195 -8.484 -13.945 1 93.31 92 ARG A N 1
ATOM 699 C CA . ARG A 1 92 ? -10.766 -9.734 -14.438 1 93.31 92 ARG A CA 1
ATOM 700 C C . ARG A 1 92 ? -11.438 -10.508 -13.305 1 93.31 92 ARG A C 1
ATOM 702 O O . ARG A 1 92 ? -12.562 -10.984 -13.453 1 93.31 92 ARG A O 1
ATOM 709 N N . ARG A 1 93 ? -10.789 -10.562 -12.305 1 92 93 ARG A N 1
ATOM 710 C CA . ARG A 1 93 ? -11.305 -11.336 -11.18 1 92 93 ARG A CA 1
ATOM 711 C C . ARG A 1 93 ? -12.5 -10.641 -10.539 1 92 93 ARG A C 1
ATOM 713 O O . ARG A 1 93 ? -13.477 -11.289 -10.164 1 92 93 ARG A O 1
ATOM 720 N N . GLY A 1 94 ? -12.336 -9.391 -10.383 1 90.44 94 GLY A N 1
ATOM 721 C CA . GLY A 1 94 ? -13.461 -8.633 -9.875 1 90.44 94 GLY A CA 1
ATOM 722 C C . GLY A 1 94 ? -14.695 -8.742 -10.75 1 90.44 94 GLY A C 1
ATOM 723 O O . GLY A 1 94 ? -15.82 -8.797 -10.242 1 90.44 94 GLY A O 1
ATOM 724 N N . ALA A 1 95 ? -14.523 -8.812 -12.016 1 89.94 95 ALA A N 1
ATOM 725 C CA . ALA A 1 95 ? -15.625 -8.867 -12.969 1 89.94 95 ALA A CA 1
ATOM 726 C C . ALA A 1 95 ? -16.391 -10.188 -12.859 1 89.94 95 ALA A C 1
ATOM 728 O O . ALA A 1 95 ? -17.594 -10.234 -13.102 1 89.94 95 ALA A O 1
ATOM 729 N N . ILE A 1 96 ? -15.727 -11.242 -12.5 1 90.06 96 ILE A N 1
ATOM 730 C CA . ILE A 1 96 ? -16.391 -12.539 -12.508 1 90.06 96 ILE A CA 1
ATOM 731 C C . ILE A 1 96 ? -16.562 -13.031 -11.07 1 90.06 96 ILE A C 1
ATOM 733 O O . ILE A 1 96 ? -16.953 -14.172 -10.844 1 90.06 96 ILE A O 1
ATOM 737 N N . GLY A 1 97 ? -16.234 -12.188 -10.117 1 88 97 GLY A N 1
ATOM 738 C CA . GLY A 1 97 ? -16.438 -12.516 -8.719 1 88 97 GLY A CA 1
ATOM 739 C C . GLY A 1 97 ? -15.516 -13.617 -8.227 1 88 97 GLY A C 1
ATOM 740 O O . GLY A 1 97 ? -15.906 -14.43 -7.383 1 88 97 GLY A O 1
ATOM 741 N N . LEU A 1 98 ? -14.375 -13.656 -8.797 1 90.5 98 LEU A N 1
ATOM 742 C CA . LEU A 1 98 ? -13.383 -14.648 -8.398 1 90.5 98 LEU A CA 1
ATOM 743 C C . LEU A 1 98 ? -12.531 -14.141 -7.242 1 90.5 98 LEU A C 1
ATOM 745 O O . LEU A 1 98 ? -12.148 -12.969 -7.215 1 90.5 98 LEU A O 1
ATOM 749 N N . SER A 1 99 ? -12.211 -15.055 -6.395 1 93.12 99 SER A N 1
ATOM 750 C CA . SER A 1 99 ? -11.336 -14.734 -5.277 1 93.12 99 SER A CA 1
ATOM 751 C C . SER A 1 99 ? -9.961 -14.281 -5.766 1 93.12 99 SER A C 1
ATOM 753 O O . SER A 1 99 ? -9.406 -14.859 -6.703 1 93.12 99 SER A O 1
ATOM 755 N N . LEU A 1 100 ? -9.414 -13.266 -5.105 1 94.5 100 LEU A N 1
ATOM 756 C CA . LEU A 1 100 ? -8.078 -12.773 -5.449 1 94.5 100 LEU A CA 1
ATOM 757 C C . LEU A 1 100 ? -7.012 -13.766 -4.996 1 94.5 100 LEU A C 1
ATOM 759 O O . LEU A 1 100 ? -5.859 -13.68 -5.43 1 94.5 100 LEU A O 1
ATOM 763 N N . MET A 1 101 ? -7.41 -14.703 -4.176 1 91.44 101 MET A N 1
ATOM 764 C CA . MET A 1 101 ? -6.473 -15.703 -3.666 1 91.44 101 MET A CA 1
ATOM 765 C C . MET A 1 101 ? -6.523 -16.969 -4.504 1 91.44 101 MET A C 1
ATOM 767 O O . MET A 1 101 ? -5.793 -17.922 -4.238 1 91.44 101 MET A O 1
ATOM 771 N N . HIS A 1 102 ? -7.434 -16.844 -5.414 1 85.25 102 HIS A N 1
ATOM 772 C CA . HIS A 1 102 ? -7.598 -18.031 -6.246 1 85.25 102 HIS A CA 1
ATOM 773 C C . HIS A 1 102 ? -6.375 -18.266 -7.129 1 85.25 102 HIS A C 1
ATOM 775 O O . HIS A 1 102 ? -5.891 -17.328 -7.777 1 85.25 102 HIS A O 1
ATOM 781 N N . THR A 1 103 ? -5.766 -19.484 -7.02 1 76 103 THR A N 1
ATOM 782 C CA . THR A 1 103 ? -4.645 -19.859 -7.875 1 76 103 THR A CA 1
ATOM 783 C C . THR A 1 103 ? -5.133 -20.641 -9.094 1 76 103 THR A C 1
ATOM 785 O O . THR A 1 103 ? -6.051 -21.453 -8.984 1 76 103 THR A O 1
ATOM 788 N N . GLU A 1 104 ? -5.02 -19.938 -10.234 1 58.06 104 GLU A N 1
ATOM 789 C CA . GLU A 1 104 ? -5.418 -20.719 -11.406 1 58.06 104 GLU A CA 1
ATOM 790 C C . GLU A 1 104 ? -4.617 -22.016 -11.5 1 58.06 104 GLU A C 1
ATOM 792 O O . GLU A 1 104 ? -3.408 -22.016 -11.258 1 58.06 104 GLU A O 1
ATOM 797 N N . ASP A 1 105 ? -5.238 -23.203 -11.305 1 45 105 ASP A N 1
ATOM 798 C CA . ASP A 1 105 ? -4.684 -24.5 -11.641 1 45 105 ASP A CA 1
ATOM 799 C C . ASP A 1 105 ? -4.062 -24.5 -13.031 1 45 105 ASP A C 1
ATOM 801 O O . ASP A 1 105 ? -4.566 -23.828 -13.938 1 45 105 ASP A O 1
ATOM 805 N N . ARG B 1 1 ? 20.094 -29.188 1.289 1 40.94 1 ARG B N 1
ATOM 806 C CA . ARG B 1 1 ? 19.141 -29 0.2 1 40.94 1 ARG B CA 1
ATOM 807 C C . ARG B 1 1 ? 18.016 -28.062 0.618 1 40.94 1 ARG B C 1
ATOM 809 O O . ARG B 1 1 ? 17.547 -27.25 -0.185 1 40.94 1 ARG B O 1
ATOM 816 N N . ASP B 1 2 ? 17.453 -28.141 1.836 1 53.41 2 ASP B N 1
ATOM 817 C CA . ASP B 1 2 ? 16.297 -27.469 2.447 1 53.41 2 ASP B CA 1
ATOM 818 C C . ASP B 1 2 ? 16.594 -26 2.74 1 53.41 2 ASP B C 1
ATOM 820 O O . ASP B 1 2 ? 15.688 -25.188 2.84 1 53.41 2 ASP B O 1
ATOM 824 N N . GLY B 1 3 ? 17.797 -25.609 2.832 1 49.72 3 GLY B N 1
ATOM 825 C CA . GLY B 1 3 ? 18.25 -24.266 3.127 1 49.72 3 GLY B CA 1
ATOM 826 C C . GLY B 1 3 ? 18.078 -23.312 1.958 1 49.72 3 GLY B C 1
ATOM 827 O O . GLY B 1 3 ? 17.859 -22.109 2.152 1 49.72 3 GLY B O 1
ATOM 828 N N . LYS B 1 4 ? 18.328 -23.781 0.778 1 50.09 4 LYS B N 1
ATOM 829 C CA . LYS B 1 4 ? 18.25 -22.953 -0.423 1 50.09 4 LYS B CA 1
ATOM 830 C C . LYS B 1 4 ? 16.828 -22.484 -0.679 1 50.09 4 LYS B C 1
ATOM 832 O O . LYS B 1 4 ? 16.594 -21.328 -1.021 1 50.09 4 LYS B O 1
ATOM 837 N N . ALA B 1 5 ? 15.945 -23.422 -0.561 1 48.66 5 ALA B N 1
ATOM 838 C CA . ALA B 1 5 ? 14.547 -23.062 -0.813 1 48.66 5 ALA B CA 1
ATOM 839 C C . ALA B 1 5 ? 14.07 -21.984 0.166 1 48.66 5 ALA B C 1
ATOM 841 O O . ALA B 1 5 ? 13.383 -21.047 -0.227 1 48.66 5 ALA B O 1
ATOM 842 N N . VAL B 1 6 ? 14.477 -22.172 1.382 1 50.97 6 VAL B N 1
ATOM 843 C CA . VAL B 1 6 ? 14.102 -21.188 2.4 1 50.97 6 VAL B CA 1
ATOM 844 C C . VAL B 1 6 ? 14.727 -19.844 2.076 1 50.97 6 VAL B C 1
ATOM 846 O O . VAL B 1 6 ? 14.078 -18.797 2.227 1 50.97 6 VAL B O 1
ATOM 849 N N . SER B 1 7 ? 15.93 -19.844 1.521 1 50.12 7 SER B N 1
ATOM 850 C CA . SER B 1 7 ? 16.594 -18.609 1.164 1 50.12 7 SER B CA 1
ATOM 851 C C . SER B 1 7 ? 15.922 -17.922 -0.024 1 50.12 7 SER B C 1
ATOM 853 O O . SER B 1 7 ? 15.703 -16.719 -0.015 1 50.12 7 SER B O 1
ATOM 855 N N . VAL B 1 8 ? 15.555 -18.703 -0.968 1 48.53 8 VAL B N 1
ATOM 856 C CA . VAL B 1 8 ? 14.891 -18.188 -2.16 1 48.53 8 VAL B CA 1
ATOM 857 C C . VAL B 1 8 ? 13.539 -17.594 -1.782 1 48.53 8 VAL B C 1
ATOM 859 O O . VAL B 1 8 ? 13.172 -16.516 -2.268 1 48.53 8 VAL B O 1
ATOM 862 N N . ILE B 1 9 ? 12.914 -18.359 -0.934 1 50.31 9 ILE B N 1
ATOM 863 C CA . ILE B 1 9 ? 11.617 -17.859 -0.485 1 50.31 9 ILE B CA 1
ATOM 864 C C . ILE B 1 9 ? 11.812 -16.562 0.304 1 50.31 9 ILE B C 1
ATOM 866 O O . ILE B 1 9 ? 11.078 -15.594 0.11 1 50.31 9 ILE B O 1
ATOM 870 N N . ARG B 1 10 ? 12.883 -16.609 1.165 1 55.69 10 ARG B N 1
ATOM 871 C CA . ARG B 1 10 ? 13.203 -15.398 1.924 1 55.69 10 ARG B CA 1
ATOM 872 C C . ARG B 1 10 ? 13.578 -14.25 0.995 1 55.69 10 ARG B C 1
ATOM 874 O O . ARG B 1 10 ? 13.172 -13.109 1.211 1 55.69 10 ARG B O 1
ATOM 881 N N . ASP B 1 11 ? 14.273 -14.664 -0.015 1 59.84 11 ASP B N 1
ATOM 882 C CA . ASP B 1 11 ? 14.68 -13.641 -0.969 1 59.84 11 ASP B CA 1
ATOM 883 C C . ASP B 1 11 ? 13.484 -13.102 -1.749 1 59.84 11 ASP B C 1
ATOM 885 O O . ASP B 1 11 ? 13.32 -11.891 -1.901 1 59.84 11 ASP B O 1
ATOM 889 N N . SER B 1 12 ? 12.656 -14.125 -2.002 1 67.69 12 SER B N 1
ATOM 890 C CA . SER B 1 12 ? 11.461 -13.719 -2.736 1 67.69 12 SER B CA 1
ATOM 891 C C . SER B 1 12 ? 10.492 -12.953 -1.838 1 67.69 12 SER B C 1
ATOM 893 O O . SER B 1 12 ? 9.898 -11.961 -2.262 1 67.69 12 SER B O 1
ATOM 895 N N . GLY B 1 13 ? 10.492 -13.398 -0.565 1 74.44 13 GLY B N 1
ATOM 896 C CA . GLY B 1 13 ? 9.641 -12.719 0.405 1 74.44 13 GLY B CA 1
ATOM 897 C C . GLY B 1 13 ? 10.102 -11.305 0.707 1 74.44 13 GLY B C 1
ATOM 898 O O . GLY B 1 13 ? 9.273 -10.398 0.853 1 74.44 13 GLY B O 1
ATOM 899 N N . GLY B 1 14 ? 11.406 -11.266 0.751 1 82.75 14 GLY B N 1
ATOM 900 C CA . GLY B 1 14 ? 11.977 -9.945 0.948 1 82.75 14 GLY B CA 1
ATOM 901 C C . GLY B 1 14 ? 11.641 -8.977 -0.172 1 82.75 14 GLY B C 1
ATOM 902 O O . GLY B 1 14 ? 11.273 -7.828 0.081 1 82.75 14 GLY B O 1
ATOM 903 N N . PHE B 1 15 ? 11.664 -9.57 -1.346 1 84.94 15 PHE B N 1
ATOM 904 C CA . PHE B 1 15 ? 11.359 -8.742 -2.508 1 84.94 15 PHE B CA 1
ATOM 905 C C . PHE B 1 15 ? 9.891 -8.328 -2.498 1 84.94 15 PHE B C 1
ATOM 907 O O . PHE B 1 15 ? 9.57 -7.164 -2.756 1 84.94 15 PHE B O 1
ATOM 914 N N . VAL B 1 16 ? 9.055 -9.195 -2.141 1 90.06 16 VAL B N 1
ATOM 915 C CA . VAL B 1 16 ? 7.621 -8.93 -2.113 1 90.06 16 VAL B CA 1
ATOM 916 C C . VAL B 1 16 ? 7.305 -7.906 -1.028 1 90.06 16 VAL B C 1
ATOM 918 O O . VAL B 1 16 ? 6.648 -6.898 -1.292 1 90.06 16 VAL B O 1
ATOM 921 N N . THR B 1 17 ? 7.852 -8.172 0.168 1 91.88 17 THR B N 1
ATOM 922 C CA . THR B 1 17 ? 7.559 -7.309 1.307 1 91.88 17 THR B CA 1
ATOM 923 C C . THR B 1 17 ? 8.086 -5.898 1.065 1 91.88 17 THR B C 1
ATOM 925 O O . THR B 1 17 ? 7.422 -4.914 1.396 1 91.88 17 THR B O 1
ATOM 928 N N . GLN B 1 18 ? 9.234 -5.844 0.459 1 92.31 18 GLN B N 1
ATOM 929 C CA . GLN B 1 18 ? 9.836 -4.539 0.203 1 92.31 18 GLN B CA 1
ATOM 930 C C . GLN B 1 18 ? 9.008 -3.742 -0.801 1 92.31 18 GLN B C 1
ATOM 932 O O . GLN B 1 18 ? 8.82 -2.533 -0.639 1 92.31 18 GLN B O 1
ATOM 937 N N . ARG B 1 19 ? 8.562 -4.371 -1.844 1 91 19 ARG B N 1
ATOM 938 C CA . ARG B 1 19 ? 7.746 -3.674 -2.832 1 91 19 ARG B CA 1
ATOM 939 C C . ARG B 1 19 ? 6.449 -3.166 -2.213 1 91 19 ARG B C 1
ATOM 941 O O . ARG B 1 19 ? 6.055 -2.02 -2.436 1 91 19 ARG B O 1
ATOM 948 N N . VAL B 1 20 ? 5.84 -4.004 -1.4 1 91.94 20 VAL B N 1
ATOM 949 C CA . VAL B 1 20 ? 4.574 -3.631 -0.777 1 91.94 20 VAL B CA 1
ATOM 950 C C . VAL B 1 20 ? 4.789 -2.451 0.169 1 91.94 20 VAL B C 1
ATOM 952 O O . VAL B 1 20 ? 4.09 -1.44 0.083 1 91.94 20 VAL B O 1
ATOM 955 N N . VAL B 1 21 ? 5.789 -2.541 1.025 1 93.5 21 VAL B N 1
ATOM 956 C CA . VAL B 1 21 ? 6 -1.512 2.037 1 93.5 21 VAL B CA 1
ATOM 957 C C . VAL B 1 21 ? 6.43 -0.208 1.368 1 93.5 21 VAL B C 1
ATOM 959 O O . VAL B 1 21 ? 5.945 0.869 1.727 1 93.5 21 VAL B O 1
ATOM 962 N N . ALA B 1 22 ? 7.328 -0.322 0.41 1 95 22 ALA B N 1
ATOM 963 C CA . ALA B 1 22 ? 7.773 0.889 -0.276 1 95 22 ALA B CA 1
ATOM 964 C C . ALA B 1 22 ? 6.605 1.594 -0.956 1 95 22 ALA B C 1
ATOM 966 O O . ALA B 1 22 ? 6.516 2.824 -0.938 1 95 22 ALA B O 1
ATOM 967 N N . THR B 1 23 ? 5.742 0.836 -1.506 1 92.75 23 THR B N 1
ATOM 968 C CA . THR B 1 23 ? 4.598 1.409 -2.209 1 92.75 23 THR B CA 1
ATOM 969 C C . THR B 1 23 ? 3.66 2.111 -1.232 1 92.75 23 THR B C 1
ATOM 971 O O . THR B 1 23 ? 3.219 3.234 -1.485 1 92.75 23 THR B O 1
ATOM 974 N N . ILE B 1 24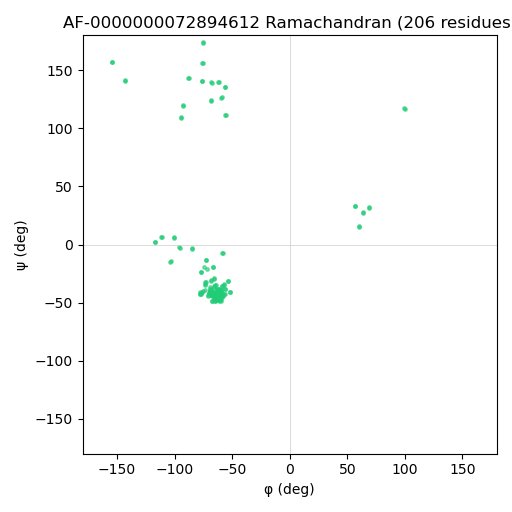 ? 3.43 1.516 -0.117 1 93.81 24 ILE B N 1
ATOM 975 C CA . ILE B 1 24 ? 2.512 2.086 0.863 1 93.81 24 ILE B CA 1
ATOM 976 C C . ILE B 1 24 ? 3.105 3.371 1.438 1 93.81 24 ILE B C 1
ATOM 978 O O . ILE B 1 24 ? 2.398 4.367 1.609 1 93.81 24 ILE B O 1
ATOM 982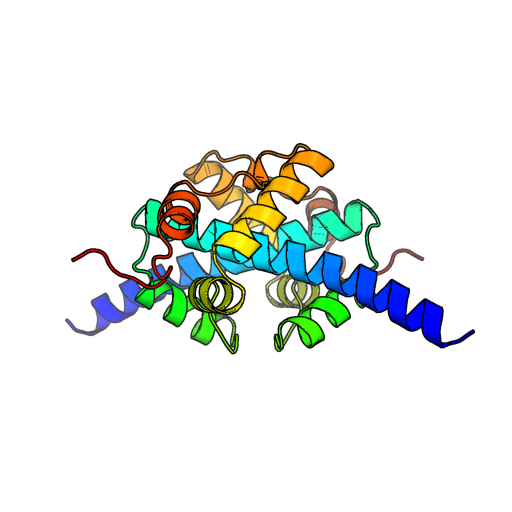 N N . VAL B 1 25 ? 4.336 3.316 1.748 1 95.81 25 VAL B N 1
ATOM 983 C CA . VAL B 1 25 ? 5.012 4.496 2.281 1 95.81 25 VAL B CA 1
ATOM 984 C C . VAL B 1 25 ? 4.961 5.629 1.256 1 95.81 25 VAL B C 1
ATOM 986 O O . VAL B 1 25 ? 4.734 6.785 1.611 1 95.81 25 VAL B O 1
ATOM 989 N N . ASN B 1 26 ? 5.176 5.25 -0.003 1 94.81 26 ASN B N 1
ATOM 990 C CA . ASN B 1 26 ? 5.172 6.246 -1.069 1 94.81 26 ASN B CA 1
ATOM 991 C C . ASN B 1 26 ? 3.801 6.895 -1.222 1 94.81 26 ASN B C 1
ATOM 993 O O . ASN B 1 26 ? 3.697 8.117 -1.323 1 94.81 26 ASN B O 1
ATOM 997 N N . ILE B 1 27 ? 2.775 6.176 -1.201 1 92.12 27 ILE B N 1
ATOM 998 C CA . ILE B 1 27 ? 1.417 6.691 -1.345 1 92.12 27 ILE B CA 1
ATOM 999 C C . ILE B 1 27 ? 1.067 7.566 -0.144 1 92.12 27 ILE B C 1
ATOM 1001 O O . ILE B 1 27 ? 0.469 8.633 -0.3 1 92.12 27 ILE B O 1
ATOM 1005 N N . ALA B 1 28 ? 1.395 7.113 1.041 1 93.88 28 ALA B N 1
ATOM 1006 C CA . ALA B 1 28 ? 1.166 7.91 2.246 1 93.88 28 ALA B CA 1
ATOM 1007 C C . ALA B 1 28 ? 1.885 9.25 2.162 1 93.88 28 ALA B C 1
ATOM 1009 O O . ALA B 1 28 ? 1.319 10.289 2.516 1 93.88 28 ALA B O 1
ATOM 1010 N N . SER B 1 29 ? 3.092 9.195 1.718 1 94.62 29 SER B N 1
ATOM 1011 C CA . SER B 1 29 ? 3.869 10.414 1.542 1 94.62 29 SER B CA 1
ATOM 1012 C C . SER B 1 29 ? 3.184 11.367 0.57 1 94.62 29 SER B C 1
ATOM 1014 O O . SER B 1 29 ? 3.137 12.578 0.808 1 94.62 29 SER B O 1
ATOM 1016 N N . ASP B 1 30 ? 2.691 10.781 -0.441 1 90.69 30 ASP B N 1
ATOM 1017 C CA . ASP B 1 30 ? 1.992 11.602 -1.428 1 90.69 30 ASP B CA 1
ATOM 1018 C C . ASP B 1 30 ? 0.759 12.258 -0.817 1 90.69 30 ASP B C 1
ATOM 1020 O O . ASP B 1 30 ? 0.448 13.414 -1.127 1 90.69 30 ASP B O 1
ATOM 1024 N N . MET B 1 31 ? 0.066 11.578 -0.072 1 90 31 MET B N 1
ATOM 1025 C CA . MET B 1 31 ? -1.134 12.109 0.562 1 90 31 MET B CA 1
ATOM 1026 C C . MET B 1 31 ? -0.786 13.273 1.491 1 90 31 MET B C 1
ATOM 1028 O O . MET B 1 31 ? -1.502 14.273 1.537 1 90 31 MET B O 1
ATOM 1032 N N . CYS B 1 32 ? 0.298 13.117 2.207 1 91.62 32 CYS B N 1
ATOM 1033 C CA . CYS B 1 32 ? 0.751 14.195 3.076 1 91.62 32 CYS B CA 1
ATOM 1034 C C . CYS B 1 32 ? 1.248 15.383 2.26 1 91.62 32 CYS B C 1
ATOM 1036 O O . CYS B 1 32 ? 0.995 16.531 2.615 1 91.62 32 CYS B O 1
ATOM 1038 N N . GLN B 1 33 ? 1.947 15.062 1.24 1 89.12 33 GLN B N 1
ATOM 1039 C CA . GLN B 1 33 ? 2.428 16.109 0.343 1 89.12 33 GLN B CA 1
ATOM 1040 C C . GLN B 1 33 ? 1.272 16.953 -0.186 1 89.12 33 GLN B C 1
ATOM 1042 O O . GLN B 1 33 ? 1.387 18.172 -0.287 1 89.12 33 GLN B O 1
ATOM 1047 N N . GLN B 1 34 ? 0.182 16.328 -0.467 1 85.75 34 GLN B N 1
ATOM 1048 C CA . GLN B 1 34 ? -0.987 16.984 -1.033 1 85.75 34 GLN B CA 1
ATOM 1049 C C . GLN B 1 34 ? -1.852 17.609 0.06 1 85.75 34 GLN B C 1
ATOM 1051 O O . GLN B 1 34 ? -2.904 18.188 -0.224 1 85.75 34 GLN B O 1
ATOM 1056 N N . ARG B 1 35 ? -1.467 17.406 1.315 1 87.62 35 ARG B N 1
ATOM 1057 C CA . ARG B 1 35 ? -2.135 17.969 2.484 1 87.62 35 ARG B CA 1
ATOM 1058 C C . ARG B 1 35 ? -3.557 17.438 2.613 1 87.62 35 ARG B C 1
ATOM 1060 O O . ARG B 1 35 ? -4.461 18.156 3.039 1 87.62 35 ARG B O 1
ATOM 1067 N N . ILE B 1 36 ? -3.725 16.297 2.117 1 83.06 36 ILE B N 1
ATOM 1068 C CA . ILE B 1 36 ? -5.008 15.617 2.277 1 83.06 36 ILE B CA 1
ATOM 1069 C C . ILE B 1 36 ? -5.234 15.281 3.75 1 83.06 36 ILE B C 1
ATOM 1071 O O . ILE B 1 36 ? -6.363 15.328 4.238 1 83.06 36 ILE B O 1
ATOM 1075 N N . CYS B 1 37 ? -4.207 14.953 4.406 1 85.88 37 CYS B N 1
ATOM 1076 C CA . CYS B 1 37 ? -4.199 14.633 5.832 1 85.88 37 CYS B CA 1
ATOM 1077 C C . CYS B 1 37 ? -2.826 14.883 6.441 1 85.88 37 CYS B C 1
ATOM 1079 O O . CYS B 1 37 ? -1.825 14.938 5.727 1 85.88 37 CYS B O 1
ATOM 1081 N N . SER B 1 38 ? -2.912 15.086 7.758 1 90.31 38 SER B N 1
ATOM 1082 C CA . SER B 1 38 ? -1.637 15.164 8.461 1 90.31 38 SER B CA 1
ATOM 1083 C C . SER B 1 38 ? -1.009 13.781 8.633 1 90.31 38 SER B C 1
ATOM 1085 O O . SER B 1 38 ? -1.705 12.766 8.578 1 90.31 38 SER B O 1
ATOM 1087 N N . PRO B 1 39 ? 0.337 13.797 8.797 1 93.06 39 PRO B N 1
ATOM 1088 C CA . PRO B 1 39 ? 0.972 12.508 9.086 1 93.06 39 PRO B CA 1
ATOM 1089 C C . PRO B 1 39 ? 0.319 11.781 10.258 1 93.06 39 PRO B C 1
ATOM 1091 O O . PRO B 1 39 ? 0.113 10.562 10.195 1 93.06 39 PRO B O 1
ATOM 1094 N N . GLN B 1 40 ? -0.041 12.508 11.312 1 92.12 40 GLN B N 1
ATOM 1095 C CA . GLN B 1 40 ? -0.663 11.898 12.484 1 92.12 40 GLN B CA 1
ATOM 1096 C C . GLN B 1 40 ? -2.039 11.328 12.141 1 92.12 40 GLN B C 1
ATOM 1098 O O . GLN B 1 40 ? -2.393 10.234 12.586 1 92.12 40 GLN B O 1
ATOM 1103 N N . ASP B 1 41 ? -2.807 12.078 11.391 1 90.06 41 ASP B N 1
ATOM 1104 C CA . ASP B 1 41 ? -4.125 11.602 10.984 1 90.06 41 ASP B CA 1
ATOM 1105 C C . ASP B 1 41 ? -4.016 10.359 10.109 1 90.06 41 ASP B C 1
ATOM 1107 O O . ASP B 1 41 ? -4.812 9.43 10.242 1 90.06 41 ASP B O 1
ATOM 1111 N N . LEU B 1 42 ? -3.055 10.391 9.219 1 93.25 42 LEU B N 1
ATOM 1112 C CA . LEU B 1 42 ? -2.828 9.242 8.336 1 93.25 42 LEU B CA 1
ATOM 1113 C C . LEU B 1 42 ? -2.496 7.996 9.148 1 93.25 42 LEU B C 1
ATOM 1115 O O . LEU B 1 42 ? -3.092 6.938 8.938 1 93.25 42 LEU B O 1
ATOM 1119 N N . GLU B 1 43 ? -1.577 8.125 10.109 1 93.81 43 GLU B N 1
ATOM 1120 C CA . GLU B 1 43 ? -1.188 7 10.953 1 93.81 43 GLU B CA 1
ATOM 1121 C C . GLU B 1 43 ? -2.389 6.438 11.711 1 93.81 43 GLU B C 1
ATOM 1123 O O . GLU B 1 43 ? -2.588 5.223 11.758 1 93.81 43 GLU B O 1
ATOM 1128 N N . THR B 1 44 ? -3.15 7.32 12.234 1 92 44 THR B N 1
ATOM 1129 C CA . THR B 1 44 ? -4.312 6.914 13.023 1 92 44 THR B CA 1
ATOM 1130 C C . THR B 1 44 ? -5.336 6.199 12.141 1 92 44 THR B C 1
ATOM 1132 O O . THR B 1 44 ? -5.84 5.137 12.508 1 92 44 THR B O 1
ATOM 1135 N N . ALA B 1 45 ? -5.633 6.773 10.977 1 90.75 45 ALA B N 1
ATOM 1136 C CA . ALA B 1 45 ? -6.629 6.215 10.07 1 90.75 45 ALA B CA 1
ATOM 1137 C C . ALA B 1 45 ? -6.23 4.816 9.609 1 90.75 45 ALA B C 1
ATOM 1139 O O . ALA B 1 45 ? -7.059 3.904 9.578 1 90.75 45 ALA B O 1
ATOM 1140 N N . VAL B 1 46 ? -5 4.613 9.312 1 91.56 46 VAL B N 1
ATOM 1141 C CA . VAL B 1 46 ? -4.543 3.344 8.75 1 91.56 46 VAL B CA 1
ATOM 1142 C C . VAL B 1 46 ? -4.438 2.297 9.852 1 91.56 46 VAL B C 1
ATOM 1144 O O . VAL B 1 46 ? -4.863 1.153 9.68 1 91.56 46 VAL B O 1
ATOM 1147 N N . THR B 1 47 ? -3.9 2.648 11.031 1 92.12 47 THR B N 1
ATOM 1148 C CA . THR B 1 47 ? -3.748 1.685 12.117 1 92.12 47 THR B CA 1
ATOM 1149 C C . THR B 1 47 ? -5.109 1.27 12.672 1 92.12 47 THR B C 1
ATOM 1151 O O . THR B 1 47 ? -5.348 0.088 12.93 1 92.12 47 THR B O 1
ATOM 1154 N N . LEU B 1 48 ? -5.977 2.205 12.812 1 87.75 48 LEU B N 1
ATOM 1155 C CA . LEU B 1 48 ? -7.309 1.878 13.312 1 87.75 48 LEU B CA 1
ATOM 1156 C C . LEU B 1 48 ? -8.156 1.234 12.219 1 87.75 48 LEU B C 1
ATOM 1158 O O . LEU B 1 48 ? -8.867 0.262 12.477 1 87.75 48 LEU B O 1
ATOM 1162 N N . GLY B 1 49 ? -8.094 1.73 11.016 1 85.75 49 GLY B N 1
ATOM 1163 C CA . GLY B 1 49 ? -8.945 1.28 9.93 1 85.75 49 GLY B CA 1
ATOM 1164 C C . GLY B 1 49 ? -8.555 -0.086 9.391 1 85.75 49 GLY B C 1
ATOM 1165 O O . GLY B 1 49 ? -9.414 -0.859 8.969 1 85.75 49 GLY B O 1
ATOM 1166 N N . LEU B 1 50 ? -7.242 -0.374 9.438 1 86 50 LEU B N 1
ATOM 1167 C CA . LEU B 1 50 ? -6.773 -1.617 8.836 1 86 50 LEU B CA 1
ATOM 1168 C C . LEU B 1 50 ? -6.164 -2.535 9.891 1 86 50 LEU B C 1
ATOM 1170 O O . LEU B 1 50 ? -5.695 -3.631 9.57 1 86 50 LEU B O 1
ATOM 1174 N N . ALA B 1 51 ? -6.18 -2.127 11.102 1 87.75 51 ALA B N 1
ATOM 1175 C CA . ALA B 1 51 ? -5.637 -2.871 12.242 1 87.75 51 ALA B CA 1
ATOM 1176 C C . ALA B 1 51 ? -4.164 -3.203 12.023 1 87.75 51 ALA B C 1
ATOM 1178 O O . ALA B 1 51 ? -3.707 -4.289 12.383 1 87.75 51 ALA B O 1
ATOM 1179 N N . TYR B 1 52 ? -3.453 -2.336 11.359 1 87.56 52 TYR B N 1
ATOM 1180 C CA . TYR B 1 52 ? -2.012 -2.484 11.195 1 87.56 52 TYR B CA 1
ATOM 1181 C C . TYR B 1 52 ? -1.276 -2.111 12.477 1 87.56 52 TYR B C 1
ATOM 1183 O O . TYR B 1 52 ? -1.651 -1.154 13.164 1 87.56 52 TYR B O 1
ATOM 1191 N N . PRO B 1 53 ? -0.265 -2.859 12.758 1 90.62 53 PRO B N 1
ATOM 1192 C CA . PRO B 1 53 ? 0.471 -2.545 13.984 1 90.62 53 PRO B CA 1
ATOM 1193 C C . PRO B 1 53 ? 1.183 -1.195 13.914 1 90.62 53 PRO B C 1
ATOM 1195 O O . PRO B 1 53 ? 1.43 -0.571 14.945 1 90.62 53 PRO B O 1
ATOM 1198 N N . MET B 1 54 ? 1.566 -0.798 12.719 1 91.56 54 MET B N 1
ATOM 1199 C CA . MET B 1 54 ? 2.238 0.469 12.445 1 91.56 54 MET B CA 1
ATOM 1200 C C . MET B 1 54 ? 1.775 1.052 11.109 1 91.56 54 MET B C 1
ATOM 1202 O O . MET B 1 54 ? 1.575 0.316 10.141 1 91.56 54 MET B O 1
ATOM 1206 N N . GLY B 1 55 ? 1.638 2.375 11.148 1 93.5 55 GLY B N 1
ATOM 1207 C CA . GLY B 1 55 ? 1.247 3.02 9.906 1 93.5 55 GLY B CA 1
ATOM 1208 C C . GLY B 1 55 ? 2.381 3.115 8.898 1 93.5 55 GLY B C 1
ATOM 1209 O O . GLY B 1 55 ? 3.527 2.789 9.219 1 93.5 55 GLY B O 1
ATOM 1210 N N . PRO B 1 56 ? 2.025 3.58 7.738 1 95.19 56 PRO B N 1
ATOM 1211 C CA . PRO B 1 56 ? 2.992 3.619 6.637 1 95.19 56 PRO B CA 1
ATOM 1212 C C . PRO B 1 56 ? 4.188 4.523 6.934 1 95.19 56 PRO B C 1
ATOM 1214 O O . PRO B 1 56 ? 5.332 4.152 6.66 1 95.19 56 PRO B O 1
ATOM 1217 N N . LEU B 1 57 ? 3.959 5.75 7.441 1 96.5 57 LEU B N 1
ATOM 1218 C CA . LEU B 1 57 ? 5.043 6.707 7.633 1 96.5 57 LEU B CA 1
ATOM 1219 C C . LEU B 1 57 ? 5.977 6.254 8.75 1 96.5 57 LEU B C 1
ATOM 1221 O O . LEU B 1 57 ? 7.199 6.379 8.633 1 96.5 57 LEU B O 1
ATOM 1225 N N . ALA B 1 58 ? 5.379 5.727 9.797 1 95.56 58 ALA B N 1
ATOM 1226 C CA . ALA B 1 58 ? 6.184 5.16 10.875 1 95.56 58 ALA B CA 1
ATOM 1227 C C . ALA B 1 58 ? 7.012 3.98 10.375 1 95.56 58 ALA B C 1
ATOM 1229 O O . ALA B 1 58 ? 8.172 3.824 10.766 1 95.56 58 ALA B O 1
ATOM 1230 N N . MET B 1 59 ? 6.469 3.139 9.531 1 93.94 59 MET B N 1
ATOM 1231 C CA . MET B 1 59 ? 7.203 2.037 8.914 1 93.94 59 MET B CA 1
ATOM 1232 C C . MET B 1 59 ? 8.367 2.559 8.078 1 93.94 59 MET B C 1
ATOM 1234 O O . MET B 1 59 ? 9.477 2.021 8.148 1 93.94 59 MET B O 1
ATOM 1238 N N . GLY B 1 60 ? 8.039 3.59 7.301 1 95.31 60 GLY B N 1
ATOM 1239 C CA . GLY B 1 60 ? 9.102 4.223 6.535 1 95.31 60 GLY B CA 1
ATOM 1240 C C . GLY B 1 60 ? 10.242 4.723 7.402 1 95.31 60 GLY B C 1
ATOM 1241 O O . GLY B 1 60 ? 11.406 4.578 7.039 1 95.31 60 GLY B O 1
ATOM 1242 N N . ASN B 1 61 ? 9.891 5.32 8.5 1 96.06 61 ASN B N 1
ATOM 1243 C CA . ASN B 1 61 ? 10.906 5.781 9.438 1 96.06 61 ASN B CA 1
ATOM 1244 C C . ASN B 1 61 ? 11.711 4.621 10.008 1 96.06 61 ASN B C 1
ATOM 1246 O O . ASN B 1 61 ? 12.93 4.73 10.188 1 96.06 61 ASN B O 1
ATOM 1250 N N . ARG B 1 62 ? 11.062 3.557 10.344 1 93.81 62 ARG B N 1
ATOM 1251 C CA . ARG B 1 62 ? 11.719 2.385 10.914 1 93.81 62 ARG B CA 1
ATOM 1252 C C . ARG B 1 62 ? 12.703 1.769 9.93 1 93.81 62 ARG B C 1
ATOM 1254 O O . ARG B 1 62 ? 13.805 1.375 10.312 1 93.81 62 ARG B O 1
ATOM 1261 N N . LEU B 1 63 ? 12.32 1.622 8.727 1 92.5 63 LEU B N 1
ATOM 1262 C CA . LEU B 1 63 ? 13.156 1.018 7.695 1 92.5 63 LEU B CA 1
ATOM 1263 C C . LEU B 1 63 ? 14.219 2 7.211 1 92.5 63 LEU B C 1
ATOM 1265 O O . LEU B 1 63 ? 15.25 1.592 6.664 1 92.5 63 LEU B O 1
ATOM 1269 N N . GLY B 1 64 ? 13.914 3.279 7.391 1 94.12 64 GLY B N 1
ATOM 1270 C CA . GLY B 1 64 ? 14.781 4.336 6.895 1 94.12 64 GLY B CA 1
ATOM 1271 C C . GLY B 1 64 ? 14.305 4.938 5.586 1 94.12 64 GLY B C 1
ATOM 1272 O O . GLY B 1 64 ? 14.281 4.254 4.559 1 94.12 64 GLY B O 1
ATOM 1273 N N . PRO B 1 65 ? 13.961 6.246 5.621 1 95 65 PRO B N 1
ATOM 1274 C CA . PRO B 1 65 ? 13.477 6.895 4.398 1 95 65 PRO B CA 1
ATOM 1275 C C . PRO B 1 65 ? 14.438 6.719 3.221 1 95 65 PRO B C 1
ATOM 1277 O O . PRO B 1 65 ? 13.992 6.582 2.076 1 95 65 PRO B O 1
ATOM 1280 N N . ASP B 1 66 ? 15.742 6.637 3.48 1 93.56 66 ASP B N 1
ATOM 1281 C CA . ASP B 1 66 ? 16.719 6.426 2.412 1 93.56 66 ASP B CA 1
ATOM 1282 C C . ASP B 1 66 ? 16.594 5.023 1.824 1 93.56 66 ASP B C 1
ATOM 1284 O O . ASP B 1 66 ? 16.734 4.836 0.615 1 93.56 66 ASP B O 1
ATOM 1288 N N . SER B 1 67 ? 16.359 4.074 2.691 1 93.88 67 SER B N 1
ATOM 1289 C CA . SER B 1 67 ? 16.172 2.701 2.232 1 93.88 67 SER B CA 1
ATOM 1290 C C . SER B 1 67 ? 14.914 2.578 1.377 1 93.88 67 SER B C 1
ATOM 1292 O O . SER B 1 67 ? 14.922 1.888 0.355 1 93.88 67 SER B O 1
ATOM 1294 N N . ILE B 1 68 ? 13.836 3.232 1.803 1 95.75 68 ILE B N 1
ATOM 1295 C CA . ILE B 1 68 ? 12.586 3.221 1.052 1 95.75 68 ILE B CA 1
ATOM 1296 C C . ILE B 1 68 ? 12.812 3.814 -0.337 1 95.75 68 ILE B C 1
ATOM 1298 O O . ILE B 1 68 ? 12.344 3.26 -1.338 1 95.75 68 ILE B O 1
ATOM 1302 N N . LEU B 1 69 ? 13.539 4.941 -0.446 1 95.5 69 LEU B N 1
ATOM 1303 C CA . LEU B 1 69 ? 13.82 5.586 -1.723 1 95.5 69 LEU B CA 1
ATOM 1304 C C . LEU B 1 69 ? 14.609 4.652 -2.639 1 95.5 69 LEU B C 1
ATOM 1306 O O . LEU B 1 69 ? 14.336 4.578 -3.838 1 95.5 69 LEU B O 1
ATOM 1310 N N . GLU B 1 70 ? 15.531 4 -2.037 1 94.38 70 GLU B N 1
ATOM 1311 C CA . GLU B 1 70 ? 16.344 3.07 -2.82 1 94.38 70 GLU B CA 1
ATOM 1312 C C . GLU B 1 70 ? 15.477 1.963 -3.42 1 94.38 70 GLU B C 1
ATOM 1314 O O . GLU B 1 70 ? 15.656 1.591 -4.582 1 94.38 70 GLU B O 1
ATOM 1319 N N . VAL B 1 71 ? 14.594 1.438 -2.617 1 94.38 71 VAL B N 1
ATOM 1320 C CA . VAL B 1 71 ? 13.695 0.394 -3.104 1 94.38 71 VAL B CA 1
ATOM 1321 C C . VAL B 1 71 ? 12.828 0.943 -4.23 1 94.38 71 VAL B C 1
ATOM 1323 O O . VAL B 1 71 ? 12.688 0.311 -5.281 1 94.38 71 VAL B O 1
ATOM 1326 N N . LEU B 1 72 ? 12.273 2.117 -4.074 1 94.38 72 LEU B N 1
ATOM 1327 C CA . LEU B 1 72 ? 11.414 2.729 -5.082 1 94.38 72 LEU B CA 1
ATOM 1328 C C . LEU B 1 72 ? 12.18 2.971 -6.379 1 94.38 72 LEU B C 1
ATOM 1330 O O . LEU B 1 72 ? 11.648 2.729 -7.465 1 94.38 72 LEU B O 1
ATOM 1334 N N . PHE B 1 73 ? 13.367 3.418 -6.258 1 92.88 73 PHE B N 1
ATOM 1335 C CA . PHE B 1 73 ? 14.18 3.641 -7.445 1 92.88 73 PHE B CA 1
ATOM 1336 C C . PHE B 1 73 ? 14.445 2.328 -8.172 1 92.88 73 PHE B C 1
ATOM 1338 O O . PHE B 1 73 ? 14.383 2.277 -9.406 1 92.88 73 PHE B O 1
ATOM 1345 N N . ASN B 1 74 ? 14.773 1.328 -7.434 1 92.5 74 ASN B N 1
ATOM 1346 C CA . ASN B 1 74 ? 14.984 0.017 -8.039 1 92.5 74 ASN B CA 1
ATOM 1347 C C . ASN B 1 74 ? 13.727 -0.484 -8.742 1 92.5 74 ASN B C 1
ATOM 1349 O O . ASN B 1 74 ? 13.797 -1.013 -9.852 1 92.5 74 ASN B O 1
ATOM 1353 N N . LEU B 1 75 ? 12.625 -0.336 -8.094 1 89.19 75 LEU B N 1
ATOM 1354 C CA . LEU B 1 75 ? 11.359 -0.745 -8.695 1 89.19 75 LEU B CA 1
ATOM 1355 C C . LEU B 1 75 ? 11.078 0.043 -9.969 1 89.19 75 LEU B C 1
ATOM 1357 O O . LEU B 1 75 ? 10.633 -0.525 -10.969 1 89.19 75 LEU B O 1
ATOM 1361 N N . GLN B 1 76 ? 11.297 1.313 -9.938 1 88.44 76 GLN B N 1
ATOM 1362 C CA . GLN B 1 76 ? 11.102 2.15 -11.117 1 88.44 76 GLN B CA 1
ATOM 1363 C C . GLN B 1 76 ? 12 1.698 -12.266 1 88.44 76 GLN B C 1
ATOM 1365 O O . GLN B 1 76 ? 11.57 1.66 -13.422 1 88.44 76 GLN B O 1
ATOM 1370 N N . THR B 1 77 ? 13.188 1.401 -11.953 1 87.38 77 THR B N 1
ATOM 1371 C CA . THR B 1 77 ? 14.156 0.986 -12.953 1 87.38 77 THR B CA 1
ATOM 1372 C C . THR B 1 77 ? 13.781 -0.365 -13.555 1 87.38 77 THR B C 1
ATOM 1374 O O . THR B 1 77 ? 13.852 -0.556 -14.773 1 87.38 77 THR B O 1
ATOM 1377 N N . VAL B 1 78 ? 13.328 -1.279 -12.75 1 83.12 78 VAL B N 1
ATOM 1378 C CA . VAL B 1 78 ? 13.039 -2.646 -13.172 1 83.12 78 VAL B CA 1
ATOM 1379 C C . VAL B 1 78 ? 11.711 -2.688 -13.922 1 83.12 78 VAL B C 1
ATOM 1381 O O . VAL B 1 78 ? 11.602 -3.346 -14.961 1 83.12 78 VAL B O 1
ATOM 1384 N N . TYR B 1 79 ? 10.773 -1.959 -13.414 1 78.94 79 TYR B N 1
ATOM 1385 C CA . TYR B 1 79 ? 9.43 -2.107 -13.977 1 78.94 79 TYR B CA 1
ATOM 1386 C C . TYR B 1 79 ? 9.094 -0.938 -14.891 1 78.94 79 TYR B C 1
ATOM 1388 O O . TYR B 1 79 ? 8.156 -1.019 -15.695 1 78.94 79 TYR B O 1
ATOM 1396 N N . GLY B 1 80 ? 9.852 0.097 -14.812 1 78 80 GLY B N 1
ATOM 1397 C CA . GLY B 1 80 ? 9.625 1.262 -15.656 1 78 80 GLY B CA 1
ATOM 1398 C C . GLY B 1 80 ? 8.258 1.89 -15.445 1 78 80 GLY B C 1
ATOM 1399 O O . GLY B 1 80 ? 7.742 2.572 -16.328 1 78 80 GLY B O 1
ATOM 1400 N N . ASP B 1 81 ? 7.66 1.546 -14.43 1 75.81 81 ASP B N 1
ATOM 1401 C CA . ASP B 1 81 ? 6.301 2.01 -14.156 1 75.81 81 ASP B CA 1
ATOM 1402 C C . ASP B 1 81 ? 6.316 3.281 -13.312 1 75.81 81 ASP B C 1
ATOM 1404 O O . ASP B 1 81 ? 6.898 3.303 -12.219 1 75.81 81 ASP B O 1
ATOM 1408 N N . PRO B 1 82 ? 5.773 4.32 -13.844 1 75.94 82 PRO B N 1
ATOM 1409 C CA 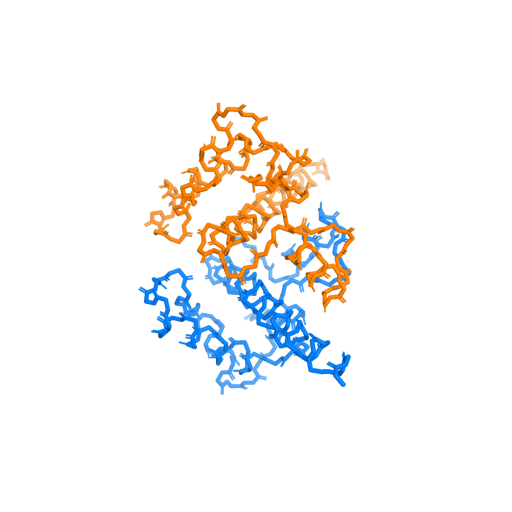. PRO B 1 82 ? 5.754 5.594 -13.117 1 75.94 82 PRO B CA 1
ATOM 1410 C C . PRO B 1 82 ? 5.055 5.492 -11.766 1 75.94 82 PRO B C 1
ATOM 1412 O O . PRO B 1 82 ? 5.164 6.402 -10.938 1 75.94 82 PRO B O 1
ATOM 1415 N N . ARG B 1 83 ? 4.473 4.352 -11.547 1 75.31 83 ARG B N 1
ATOM 1416 C CA . ARG B 1 83 ? 3.775 4.176 -10.273 1 75.31 83 ARG B CA 1
ATOM 1417 C C . ARG B 1 83 ? 4.758 4.18 -9.109 1 75.31 83 ARG B C 1
ATOM 1419 O O . ARG B 1 83 ? 4.371 4.457 -7.969 1 75.31 83 ARG B O 1
ATOM 1426 N N . TYR B 1 84 ? 6.039 3.938 -9.367 1 87.75 84 TYR B N 1
ATOM 1427 C CA . TYR B 1 84 ? 7.031 3.816 -8.305 1 87.75 84 TYR B CA 1
ATOM 1428 C C . TYR B 1 84 ? 7.832 5.105 -8.156 1 87.75 84 TYR B C 1
ATOM 1430 O O . TYR B 1 84 ? 8.797 5.16 -7.387 1 87.75 84 TYR B O 1
ATOM 1438 N N . ARG B 1 85 ? 7.398 6.133 -8.914 1 89.19 85 ARG B N 1
ATOM 1439 C CA . ARG B 1 85 ? 8.086 7.41 -8.734 1 89.19 85 ARG B CA 1
ATOM 1440 C C . ARG B 1 85 ? 7.965 7.895 -7.293 1 89.19 85 ARG B C 1
ATOM 1442 O O . ARG B 1 85 ? 6.859 8.047 -6.773 1 89.19 85 ARG B O 1
ATOM 1449 N N . PRO B 1 86 ? 9.102 8.172 -6.734 1 93.19 86 PRO B N 1
ATOM 1450 C CA . PRO B 1 86 ? 9.031 8.586 -5.332 1 93.19 86 PRO B CA 1
ATOM 1451 C C . PRO B 1 86 ? 8.344 9.938 -5.145 1 93.19 86 PRO B C 1
ATOM 1453 O O . PRO B 1 86 ? 8.516 10.836 -5.965 1 93.19 86 PRO B O 1
ATOM 1456 N N . SER B 1 87 ? 7.57 10.031 -4.172 1 93 87 SER B N 1
ATOM 1457 C CA . SER B 1 87 ? 6.98 11.305 -3.762 1 93 87 SER B CA 1
ATOM 1458 C C . SER B 1 87 ? 8.055 12.352 -3.49 1 93 87 SER B C 1
ATOM 1460 O O . SER B 1 87 ? 9.047 12.07 -2.805 1 93 87 SER B O 1
ATOM 1462 N N . PRO B 1 88 ? 7.824 13.57 -3.986 1 92.56 88 PRO B N 1
ATOM 1463 C CA . PRO B 1 88 ? 8.766 14.633 -3.631 1 92.56 88 PRO B CA 1
ATOM 1464 C C . PRO B 1 88 ? 8.891 14.828 -2.121 1 92.56 88 PRO B C 1
ATOM 1466 O O . PRO B 1 88 ? 9.977 15.148 -1.625 1 92.56 88 PRO B O 1
ATOM 1469 N N . TRP B 1 89 ? 7.848 14.633 -1.46 1 93.56 89 TRP B N 1
ATOM 1470 C CA . TRP B 1 89 ? 7.82 14.719 -0.004 1 93.56 89 TRP B CA 1
ATOM 1471 C C . TRP B 1 89 ? 8.758 13.688 0.619 1 93.56 89 TRP B C 1
ATOM 1473 O O . TRP B 1 89 ? 9.523 14.016 1.532 1 93.56 89 TRP B O 1
ATOM 1483 N N . LEU B 1 90 ? 8.719 12.516 0.25 1 95.69 90 LEU B N 1
ATOM 1484 C CA . LEU B 1 90 ? 9.578 11.43 0.719 1 95.69 90 LEU B CA 1
ATOM 1485 C C . LEU B 1 90 ? 11.031 11.703 0.361 1 95.69 90 LEU B C 1
ATOM 1487 O O . LEU B 1 90 ? 11.922 11.531 1.197 1 95.69 90 LEU B O 1
ATOM 1491 N N . ARG B 1 91 ? 11.219 12.188 -0.83 1 95.25 91 ARG B N 1
ATOM 1492 C CA . ARG B 1 91 ? 12.578 12.469 -1.296 1 95.25 91 ARG B CA 1
ATOM 1493 C C . ARG B 1 91 ? 13.234 13.547 -0.446 1 95.25 91 ARG B C 1
ATOM 1495 O O . ARG B 1 91 ? 14.391 13.406 -0.036 1 95.25 91 ARG B O 1
ATOM 1502 N N . ARG B 1 92 ? 12.562 14.57 -0.219 1 93.12 92 ARG B N 1
ATOM 1503 C CA . ARG B 1 92 ? 13.102 15.688 0.544 1 93.12 92 ARG B CA 1
ATOM 1504 C C . ARG B 1 92 ? 13.43 15.273 1.974 1 93.12 92 ARG B C 1
ATOM 1506 O O . ARG B 1 92 ? 14.516 15.578 2.482 1 93.12 92 ARG B O 1
ATOM 1513 N N . ARG B 1 93 ? 12.578 14.617 2.496 1 91.56 93 ARG B N 1
ATOM 1514 C CA . ARG B 1 93 ? 12.766 14.219 3.889 1 91.56 93 ARG B CA 1
ATOM 1515 C C . ARG B 1 93 ? 13.852 13.164 4.016 1 91.56 93 ARG B C 1
ATOM 1517 O O . ARG B 1 93 ? 14.656 13.203 4.949 1 91.56 93 ARG B O 1
ATOM 1524 N N . GLY B 1 94 ? 13.781 12.258 3.137 1 90.12 94 GLY B N 1
ATOM 1525 C CA . GLY B 1 94 ? 14.844 11.258 3.123 1 90.12 94 GLY B CA 1
ATOM 1526 C C . GLY B 1 94 ? 16.219 11.859 2.926 1 90.12 94 GLY B C 1
ATOM 1527 O O . GLY B 1 94 ? 17.203 11.391 3.514 1 90.12 94 GLY B O 1
ATOM 1528 N N . ALA B 1 95 ? 16.312 12.883 2.154 1 89.56 95 ALA B N 1
ATOM 1529 C CA . ALA B 1 95 ? 17.594 13.523 1.836 1 89.56 95 ALA B CA 1
ATOM 1530 C C . ALA B 1 95 ? 18.172 14.219 3.061 1 89.56 95 ALA B C 1
ATOM 1532 O O . ALA B 1 95 ? 19.391 14.305 3.209 1 89.56 95 ALA B O 1
ATOM 1533 N N . ILE B 1 96 ? 17.359 14.703 3.93 1 89.56 96 ILE B N 1
ATOM 1534 C CA . ILE B 1 96 ? 17.875 15.484 5.051 1 89.56 96 ILE B CA 1
ATOM 1535 C C . ILE B 1 96 ? 17.688 14.703 6.352 1 89.56 96 ILE B C 1
ATOM 1537 O O . ILE B 1 96 ? 17.922 15.234 7.438 1 89.56 96 ILE B O 1
ATOM 1541 N N . GLY B 1 97 ? 17.25 13.469 6.242 1 87.5 97 GLY B N 1
ATOM 1542 C CA . GLY B 1 97 ? 17.109 12.609 7.406 1 87.5 97 GLY B CA 1
ATOM 1543 C C . GLY B 1 97 ? 16 13.055 8.344 1 87.5 97 GLY B C 1
ATOM 1544 O O . GLY B 1 97 ? 16.109 12.898 9.562 1 87.5 97 GLY B O 1
ATOM 1545 N N . LEU B 1 98 ? 15 13.617 7.77 1 90.19 98 LEU B N 1
ATOM 1546 C CA . LEU B 1 98 ? 13.852 14.07 8.555 1 90.19 98 LEU B CA 1
ATOM 1547 C C . LEU B 1 98 ? 12.828 12.953 8.703 1 90.19 98 LEU B C 1
ATOM 1549 O O . LEU B 1 98 ? 12.57 12.203 7.754 1 90.19 98 LEU B O 1
ATOM 1553 N N . SER B 1 99 ? 12.242 12.93 9.844 1 92.81 99 SER B N 1
ATOM 1554 C CA . SER B 1 99 ? 11.18 11.969 10.109 1 92.81 99 SER B CA 1
ATOM 1555 C C . SER B 1 99 ? 10 12.18 9.172 1 92.81 99 SER B C 1
ATOM 1557 O O . SER B 1 99 ? 9.602 13.312 8.906 1 92.81 99 SER B O 1
ATOM 1559 N N . LEU B 1 100 ? 9.43 11.078 8.703 1 94.31 100 LEU B N 1
ATOM 1560 C CA . LEU B 1 100 ? 8.25 11.148 7.84 1 94.31 100 LEU B CA 1
ATOM 1561 C C . LEU B 1 100 ? 7.016 11.555 8.641 1 94.31 100 LEU B C 1
ATOM 1563 O O . LEU B 1 100 ? 5.996 11.938 8.062 1 94.31 100 LEU B O 1
ATOM 1567 N N . MET B 1 101 ? 7.145 11.5 9.945 1 91.19 101 MET B N 1
ATOM 1568 C CA . MET B 1 101 ? 6.023 11.859 10.805 1 91.19 101 MET B CA 1
ATOM 1569 C C . MET B 1 101 ? 6.121 13.312 11.258 1 91.19 101 MET B C 1
ATOM 1571 O O . MET B 1 101 ? 5.262 13.797 12 1 91.19 101 MET B O 1
ATOM 1575 N N . HIS B 1 102 ? 7.215 13.82 10.781 1 84.56 102 HIS B N 1
ATOM 1576 C CA . HIS B 1 102 ? 7.434 15.195 11.203 1 84.56 102 HIS B CA 1
ATOM 1577 C C . HIS B 1 102 ? 6.41 16.141 10.57 1 84.56 102 HIS B C 1
ATOM 1579 O O . HIS B 1 102 ? 6.172 16.078 9.359 1 84.56 102 HIS B O 1
ATOM 1585 N N . THR B 1 103 ? 5.66 16.906 11.422 1 75.44 103 THR B N 1
ATOM 1586 C CA . THR B 1 103 ? 4.715 17.906 10.93 1 75.44 103 THR B CA 1
ATOM 1587 C C . THR B 1 103 ? 5.367 19.281 10.867 1 75.44 103 THR B C 1
ATOM 1589 O O . THR B 1 103 ? 6.184 19.641 11.727 1 75.44 103 THR B O 1
ATOM 1592 N N . GLU B 1 104 ? 5.598 19.688 9.609 1 57.47 104 GLU B N 1
ATOM 1593 C CA . GLU B 1 104 ? 6.152 21.031 9.555 1 57.47 104 GLU B CA 1
ATOM 1594 C C . GLU B 1 104 ? 5.254 22.031 10.281 1 57.47 104 GLU B C 1
ATOM 1596 O O . GLU B 1 104 ? 4.027 21.984 10.156 1 57.47 104 GLU B O 1
ATOM 1601 N N . ASP B 1 105 ? 5.688 22.609 11.438 1 44.34 105 ASP B N 1
ATOM 1602 C CA . ASP B 1 105 ? 5.082 23.766 12.086 1 44.34 105 ASP B CA 1
ATOM 1603 C C . ASP B 1 105 ? 4.777 24.859 11.07 1 44.34 105 ASP B C 1
ATOM 1605 O O . ASP B 1 105 ? 5.527 25.062 10.109 1 44.34 105 ASP B O 1
#

Nearest PDB structures (foldseek):
  4pzc-assembly1_A  TM=9.663E-01  e=1.434E-05  Cupriavidus necator H16
  4kug-assembly2_C  TM=9.800E-01  e=2.782E-05  Clostridium butyricum E4 str. BoNT E BL5262
  6acq-assembly1_F  TM=9.802E-01  e=3.333E-05  Clostridium acetobutylicum ATCC 824
  9jhe-assembly1_E  TM=9.778E-01  e=5.396E-05  Faecalibacterium duncaniae
  9jhz-assembly1_C  TM=9.792E-01  e=7.746E-05  Faecalibacterium duncaniae

Solvent-accessible surface area (backbone atoms only — not comparable to full-atom values): 11043 Å² total; per-residue (Å²): 124,72,63,57,57,53,44,52,47,47,52,48,27,48,52,50,31,48,54,53,51,35,49,46,26,36,52,50,30,39,39,38,64,69,61,73,41,51,52,65,55,48,34,49,22,34,21,67,70,66,57,32,85,62,21,44,44,60,46,34,49,73,69,27,46,55,51,41,50,51,50,26,51,52,48,24,68,75,65,66,39,76,63,35,59,73,26,69,52,45,51,55,28,30,73,70,70,45,61,61,61,60,72,85,128,124,74,63,56,56,53,46,50,49,48,51,48,26,48,51,51,31,49,53,53,51,35,49,45,27,37,52,51,30,39,39,40,64,68,61,74,41,50,52,66,53,48,33,50,23,34,21,67,70,66,57,31,85,62,23,44,45,59,48,34,51,73,69,27,43,54,52,40,50,51,51,26,52,49,48,24,68,73,64,63,40,75,64,35,58,73,26,69,51,46,51,55,28,31,73,71,71,45,61,62,62,60,70,84,128

Radius of gyration: 16.84 Å; Cα contacts (8 Å, |Δi|>4): 295; chains: 2; bounding box: 40×53×34 Å

Foldseek 3Di:
DVVVVVVVVVVVVVLVVLVVLLLQLQVLLQCVVVVVDALVVQFVCCCVVVVDPTHSLVVCLVCALLNSLVSLVVCCVVVVDCSSVGDPRSVVCSVVVHRSNDDDD/DVVVVVVVVVVVVVLVVLVVLLLQLQVLLQCVVVVVDALVVQFVCCCVVVVDPTHNQVVCLVCALLNSLVSLVVCCVVVVDCSSVGDPRSVVCSVVVHRSNDDDD

Sequence (210 aa):
RDGKAVSVIRDSGGFVTQRVVATIVNIASDMCQQRICSPQDLETAVTLGLAYPMGPLAMGNRLGPDSILEVLFNLQTVYGDPRYRPSPWLRRRGAIGLSLMHTEDRDGKAVSVIRDSGGFVTQRVVATIVNIASDMCQQRICSPQDLETAVTLGLAYPMGPLAMGNRLGPDSILEVLFNLQTVYGDPRYRPSPWLRRRGAIGLSLMHTED

Secondary structure (DSSP, 8-state):
-HHHHHHHHHHHHHHHHHHHHHHHHHHHHHHHHTTSS-HHHHHHHHHHHH--SS-HHHHHHHH-HHHHHHHHHHHHHHH--GGGPPPHHHHHHHHHT--TT----/-HHHHHHHHHHHHHHHHHHHHHHHHHHHHHHHHTTSS-HHHHHHHHHHHH--SS-HHHHHHHH-HHHHHHHHHHHHHHH--GGGPPPHHHHHHHHHT--TT----

pLDDT: mean 85.26, std 14.07, range [40.5, 96.56]

Organism: NCBI:txid35525